Protein 8ZTQ (pdb70)

B-factor: mean 56.0, std 21.67, range [24.95, 156.53]

Solvent-accessible surface area: 16588 Å² total; per-residue (Å²): 159,38,185,217,66,134,72,69,18,136,15,118,109,28,22,75,56,33,96,111,125,30,93,2,69,14,61,134,116,100,14,97,188,38,106,145,76,42,72,68,66,74,42,153,15,93,46,46,104,0,54,0,29,0,30,3,44,95,84,146,23,55,6,49,38,0,37,0,4,23,110,12,15,25,18,0,2,0,0,0,0,4,0,0,47,22,0,63,108,86,121,54,99,86,0,48,56,15,2,159,58,0,15,66,1,0,79,45,94,90,64,28,95,108,54,0,88,137,0,5,38,2,76,67,2,37,154,84,148,90,78,49,114,1,0,63,6,0,0,39,0,0,46,58,22,29,95,199,253,78,137,89,82,71,112,17,163,119,31,24,94,57,30,100,113,134,36,85,2,71,11,71,134,113,98,16,91,181,37,92,141,100,37,74,61,56,76,44,147,19,95,46,46,124,0,56,0,27,0,29,9,44,92,90,146,33,46,5,52,42,0,39,0,2,23,102,12,19,25,16,0,1,0,0,0,0,8,0,0,46,34,0,74,101,78,124,32,109,78,0,43,38,2,8,179,33,0,27,67,2,0,75,55,82,84,47,33,130,128,55,0,105,127,0,25,34,3,85,65,7,48,163,92,171,88,69,54,92,0,0,41,5,0,0,40,0,0,26,70,16,8,109,166

Secondary structure (DSSP, 8-state):
--SSSSHHHHHHHHHHHTTSS-SSB--HHHHHTS-TTEEEEEEE-SSSS-EEEEEEEESSSBEEEEEEEEE--HHHHHHHHHHHHHSSS-BSTTTHHHHHHHHHHHTT----HHHHGGGGGGTT-TTSTT-TTTTTHHHHHHHHHHH-/--SSSHHHHHHHHHHHHS-SSB--TTTTTTS-TTSEEEEEE-SSSS-EEEEEEEESSSEEEEEEEEEE--HHHHHHHHHHHHHSTTEEHHHHHHHHHHHHHHHTT----TTTS-SGGGGTTGGGSTT-TTTTTHHHHHHHHHHH-

Foldseek 3Di:
DDDPDDCVVVLVVLLVCLFVPNDQEDEPVVVVPDDPQWDWDWFDDPLDQDTKIKIWHDDPQWTAAIHMYDDADSLQSSLLRVLRVVSHGHGLPLSLVLLVLLLVLLVQDDHDCVSNPSSCSSSPCVVPPSCSCRNNGNSVRVNVVSVD/DDDPDVVLVVLLVCLFVPNDAEDEPVVVVPDDPQWDWFWFADPLDQDTKIKIFHDDPQFGAAIHMYGDADSLQSNLLRVLRVPSHRPGLVVSVVVLVLLLVLLVQHDHDCVSCPSSCSNNCVVVDDPCSCRNCGNSVRSNVVSVD

InterPro domains:
  IPR002871 NIF system FeS cluster assembly, NifU, N-terminal [PF01592] (12-98)
  IPR002871 NIF system FeS cluster assembly, NifU, N-terminal [cd06664] (12-145)

Radius of gyration: 23.34 Å; Cα contacts (8 Å, |Δi|>4): 489; chains: 2; bounding box: 63×34×65 Å

Sequence (293 aa):
MGYFSDDEAQSRKLILDHYEIPDNKISEDEASKLNDIYVSFNNRTASCIDNLTLYLKEENGIIVDVKFSGIGCAISTASTDIFCTMIKNKKVNDISDLIRKYFNMIDGDSFNEEELQYLSVFKNISKQLNRIKCAKVGIVAIEQLVTKFSDDEAQSRKLILDHYEIPDNKISEDEASKLNDIYVSFNNRTASCIDNLTLYLKEENGIIVDVKFSGIGCAISTASTDIFCTMIKNKKVNDISDLIRKYFNMIDGDSFNEEELQYLSVFKNISKQLNRIKCAKVGIVAIEQLVTK

Structure (mmCIF, N/CA/C/O backbone):
data_8ZTQ
#
_entry.id   8ZTQ
#
_cell.length_a   149.080
_cell.length_b   30.333
_cell.length_c   87.209
_cell.angle_alpha   90.00
_cell.angle_beta   122.48
_cell.angle_gamma   90.00
#
_symmetry.space_group_name_H-M   'C 1 2 1'
#
loop_
_entity.id
_entity.type
_entity.pdbx_description
1 polymer 'Nitrogen fixation protein NifU'
2 non-polymer 'ZINC ION'
3 water water
#
loop_
_atom_site.group_PDB
_atom_site.id
_atom_site.type_symbol
_atom_site.label_atom_id
_atom_site.label_alt_id
_atom_site.label_comp_id
_atom_site.label_asym_id
_atom_site.label_entity_id
_atom_site.label_seq_id
_atom_site.pdbx_PDB_ins_code
_atom_site.Cartn_x
_atom_site.Cartn_y
_atom_site.Cartn_z
_atom_site.occupancy
_atom_site.B_iso_or_equiv
_atom_site.auth_seq_id
_atom_site.auth_comp_id
_atom_site.auth_asym_id
_atom_site.auth_atom_id
_atom_site.pdbx_PDB_model_num
ATOM 1 N N . MET A 1 1 ? 18.159 -1.193 15.251 1.00 73.40 1 MET A N 1
ATOM 2 C CA . MET A 1 1 ? 19.050 -0.088 14.937 1.00 77.27 1 MET A CA 1
ATOM 3 C C . MET A 1 1 ? 19.399 -0.136 13.461 1.00 75.15 1 MET A C 1
ATOM 4 O O . MET A 1 1 ? 20.015 0.784 12.926 1.00 84.20 1 MET A O 1
ATOM 9 N N . GLY A 1 2 ? 19.001 -1.226 12.810 1.00 70.58 2 GLY A N 1
ATOM 10 C CA . GLY A 1 2 ? 19.357 -1.460 11.430 1.00 71.19 2 GLY A CA 1
ATOM 11 C C . GLY A 1 2 ? 18.532 -0.634 10.470 1.00 75.35 2 GLY A C 1
ATOM 12 O O . GLY A 1 2 ? 17.537 -0.004 10.828 1.00 79.48 2 GLY A O 1
ATOM 13 N N . TYR A 1 3 ? 18.961 -0.644 9.206 1.00 63.70 3 TYR A N 1
ATOM 14 C CA . TYR A 1 3 ? 18.251 0.134 8.199 1.00 74.81 3 TYR A CA 1
ATOM 15 C C . TYR A 1 3 ? 17.996 -0.624 6.902 1.00 73.32 3 TYR A C 1
ATOM 16 O O . TYR A 1 3 ? 17.706 0.013 5.883 1.00 100.64 3 TYR A O 1
ATOM 25 N N . PHE A 1 4 ? 18.088 -1.954 6.896 1.00 80.42 4 PHE A N 1
ATOM 26 C CA . PHE A 1 4 ? 17.506 -2.718 5.798 1.00 64.37 4 PHE A CA 1
ATOM 27 C C . PHE A 1 4 ? 15.992 -2.570 5.802 1.00 56.95 4 PHE A C 1
ATOM 28 O O . PHE A 1 4 ? 15.383 -2.180 4.799 1.00 52.23 4 PHE A O 1
ATOM 36 N N . SER A 1 5 ? 15.372 -2.876 6.937 1.00 55.06 5 SER A N 1
ATOM 37 C CA . SER A 1 5 ? 13.936 -2.743 7.086 1.00 60.77 5 SER A CA 1
ATOM 38 C C . SER A 1 5 ? 13.567 -1.289 7.354 1.00 63.36 5 SER A C 1
ATOM 39 O O . SER A 1 5 ? 14.412 -0.447 7.672 1.00 58.11 5 SER A O 1
ATOM 42 N N . ASP A 1 6 ? 12.279 -0.997 7.210 1.00 56.75 6 ASP A N 1
ATOM 43 C CA . ASP A 1 6 ? 11.775 0.340 7.486 1.00 62.31 6 ASP A CA 1
ATOM 44 C C . ASP A 1 6 ? 11.323 0.501 8.927 1.00 54.23 6 ASP A C 1
ATOM 45 O O . ASP A 1 6 ? 11.407 1.604 9.478 1.00 65.91 6 ASP A O 1
ATOM 50 N N . ASP A 1 7 ? 10.841 -0.577 9.544 1.00 47.92 7 ASP A N 1
ATOM 51 C CA . ASP A 1 7 ? 10.277 -0.496 10.885 1.00 52.04 7 ASP A CA 1
ATOM 52 C C . ASP A 1 7 ? 11.353 -0.481 11.962 1.00 47.13 7 ASP A C 1
ATOM 53 O O . ASP A 1 7 ? 11.195 0.200 12.979 1.00 60.88 7 ASP A O 1
ATOM 58 N N . GLU A 1 8 ? 12.453 -1.208 11.748 1.00 44.62 8 GLU A N 1
ATOM 59 C CA . GLU A 1 8 ? 13.360 -1.552 12.843 1.00 51.01 8 GLU A CA 1
ATOM 60 C C . GLU A 1 8 ? 13.887 -0.316 13.571 1.00 50.18 8 GLU A C 1
ATOM 61 O O . GLU A 1 8 ? 13.722 -0.182 14.790 1.00 48.70 8 GLU A O 1
ATOM 67 N N . ALA A 1 9 ? 14.522 0.602 12.839 1.00 46.93 9 ALA A N 1
ATOM 68 C CA . ALA A 1 9 ? 15.151 1.749 13.487 1.00 52.70 9 ALA A CA 1
ATOM 69 C C . ALA A 1 9 ? 14.114 2.713 14.051 1.00 58.88 9 ALA A C 1
ATOM 70 O O . ALA A 1 9 ? 14.293 3.252 15.150 1.00 31.07 9 ALA A O 1
ATOM 72 N N . GLN A 1 10 ? 13.029 2.954 13.309 1.00 46.77 10 GLN A N 1
ATOM 73 C CA . GLN A 1 10 ? 11.947 3.784 13.830 1.00 42.04 10 GLN A CA 1
ATOM 74 C C . GLN A 1 10 ? 11.311 3.144 15.056 1.00 45.75 10 GLN A C 1
ATOM 75 O O . GLN A 1 10 ? 10.901 3.840 15.993 1.00 60.12 10 GLN A O 1
ATOM 81 N N . SER A 1 11 ? 11.222 1.816 15.066 1.00 49.83 11 SER A N 1
ATOM 82 C CA . SER A 1 11 ? 10.662 1.105 16.205 1.00 49.18 11 SER A CA 1
ATOM 83 C C . SER A 1 11 ? 11.621 1.048 17.385 1.00 51.23 11 SER A C 1
ATOM 84 O O . SER A 1 11 ? 11.168 0.882 18.521 1.00 57.17 11 SER A O 1
ATOM 87 N N . ARG A 1 12 ? 12.927 1.191 17.151 1.00 58.80 12 ARG A N 1
ATOM 88 C CA . ARG A 1 12 ? 13.914 1.124 18.221 1.00 66.13 12 ARG A CA 1
ATOM 89 C C . ARG A 1 12 ? 14.405 2.503 18.657 1.00 71.98 12 ARG A C 1
ATOM 90 O O . ARG A 1 12 ? 15.474 2.613 19.267 1.00 88.11 12 ARG A O 1
ATOM 98 N N . LYS A 1 13 ? 13.649 3.553 18.348 1.00 64.63 13 LYS A N 1
ATOM 99 C CA . LYS A 1 13 ? 13.747 4.827 19.046 1.00 51.64 13 LYS A CA 1
ATOM 100 C C . LYS A 1 13 ? 12.530 5.109 19.906 1.00 28.59 13 LYS A C 1
ATOM 101 O O . LYS A 1 13 ? 12.646 5.803 20.916 1.00 28.21 13 LYS A O 1
ATOM 107 N N . LEU A 1 14 ? 11.368 4.573 19.525 1.00 28.67 14 LEU A N 1
ATOM 108 C CA . LEU A 1 14 ? 10.192 4.638 20.384 1.00 28.32 14 LEU A CA 1
ATOM 109 C C . LEU A 1 14 ? 10.443 3.930 21.709 1.00 53.39 14 LEU A C 1
ATOM 110 O O . LEU A 1 14 ? 10.005 4.400 22.766 1.00 72.38 14 LEU A O 1
ATOM 115 N N . ILE A 1 15 ? 11.151 2.798 21.673 1.00 30.52 15 ILE A N 1
ATOM 116 C CA . ILE A 1 15 ? 11.491 2.091 22.906 1.00 27.37 15 ILE A CA 1
ATOM 117 C C . ILE A 1 15 ? 12.540 2.869 23.686 1.00 27.08 15 ILE A C 1
ATOM 118 O O . ILE A 1 15 ? 12.438 3.039 24.906 1.00 33.86 15 ILE A O 1
ATOM 123 N N . LEU A 1 16 ? 13.566 3.352 22.988 1.00 31.30 16 LEU A N 1
ATOM 124 C CA . LEU A 1 16 ? 14.665 4.048 23.645 1.00 27.43 16 LEU A CA 1
ATOM 125 C C . LEU A 1 16 ? 14.226 5.379 24.240 1.00 50.38 16 LEU A C 1
ATOM 126 O O . LEU A 1 16 ? 14.789 5.819 25.249 1.00 62.10 16 LEU A O 1
ATOM 131 N N . ASP A 1 17 ? 13.228 6.031 23.644 1.00 48.73 17 ASP A N 1
ATOM 132 C CA . ASP A 1 17 ? 12.800 7.340 24.116 1.00 28.09 17 ASP A CA 1
ATOM 133 C C . ASP A 1 17 ? 11.653 7.274 25.114 1.00 26.90 17 ASP A C 1
ATOM 134 O O . ASP A 1 17 ? 11.348 8.291 25.744 1.00 58.00 17 ASP A O 1
ATOM 139 N N . HIS A 1 18 ? 11.015 6.117 25.275 1.00 26.80 18 HIS A N 1
ATOM 140 C CA . HIS A 1 18 ? 10.034 5.906 26.330 1.00 26.62 18 HIS A CA 1
ATOM 141 C C . HIS A 1 18 ? 10.608 5.115 27.496 1.00 26.23 18 HIS A C 1
ATOM 142 O O . HIS A 1 18 ? 9.856 4.684 28.378 1.00 34.70 18 HIS A O 1
ATOM 149 N N . TYR A 1 19 ? 11.923 4.918 27.508 1.00 26.05 19 TYR A N 1
ATOM 150 C CA . TYR A 1 19 ? 12.640 4.219 28.562 1.00 25.71 19 TYR A CA 1
ATOM 151 C C . TYR A 1 19 ? 13.715 5.069 29.211 1.00 30.12 19 TYR A C 1
ATOM 152 O O . TYR A 1 19 ? 13.969 4.915 30.409 1.00 48.24 19 TYR A O 1
ATOM 161 N N . GLU A 1 20 ? 14.357 5.953 28.450 1.00 38.50 20 GLU A N 1
ATOM 162 C CA . GLU A 1 20 ? 15.253 6.948 29.017 1.00 50.36 20 GLU A CA 1
ATOM 163 C C . GLU A 1 20 ? 14.498 8.210 29.407 1.00 36.17 20 GLU A C 1
ATOM 164 O O . GLU A 1 20 ? 14.852 8.861 30.394 1.00 25.19 20 GLU A O 1
ATOM 170 N N . ILE A 1 21 ? 13.454 8.556 28.658 1.00 25.83 21 ILE A N 1
ATOM 171 C CA . ILE A 1 21 ? 12.574 9.669 29.003 1.00 37.30 21 ILE A CA 1
ATOM 172 C C . ILE A 1 21 ? 11.134 9.162 28.978 1.00 31.02 21 ILE A C 1
ATOM 173 O O . ILE A 1 21 ? 10.400 9.432 28.019 1.00 35.85 21 ILE A O 1
ATOM 178 N N . PRO A 1 22 ? 10.686 8.434 29.999 1.00 26.92 22 PRO A N 1
ATOM 179 C CA . PRO A 1 22 ? 9.265 8.085 30.076 1.00 26.29 22 PRO A CA 1
ATOM 180 C C . PRO A 1 22 ? 8.420 9.314 30.372 1.00 48.25 22 PRO A C 1
ATOM 181 O O . PRO A 1 22 ? 8.824 10.221 31.107 1.00 72.84 22 PRO A O 1
ATOM 185 N N . ASP A 1 23 ? 7.221 9.329 29.788 1.00 43.87 23 ASP A N 1
ATOM 186 C CA . ASP A 1 23 ? 6.316 10.459 29.977 1.00 38.19 23 ASP A CA 1
ATOM 187 C C . ASP A 1 23 ? 5.576 10.377 31.306 1.00 42.17 23 ASP A C 1
ATOM 188 O O . ASP A 1 23 ? 5.505 11.373 32.037 1.00 55.91 23 ASP A O 1
ATOM 193 N N . ASN A 1 24 ? 5.033 9.205 31.645 1.00 27.48 24 ASN A N 1
ATOM 194 C CA . ASN A 1 24 ? 4.183 9.063 32.821 1.00 42.59 24 ASN A CA 1
ATOM 195 C C . ASN A 1 24 ? 4.872 8.340 33.976 1.00 32.61 24 ASN A C 1
ATOM 196 O O . ASN A 1 24 ? 4.193 7.755 34.825 1.00 27.59 24 ASN A O 1
ATOM 201 N N . LYS A 1 25 ? 6.200 8.370 34.040 1.00 26.94 25 LYS A N 1
ATOM 202 C CA . LYS A 1 25 ? 6.911 7.711 35.126 1.00 26.63 25 LYS A CA 1
ATOM 203 C C . LYS A 1 25 ? 7.191 8.714 36.239 1.00 55.04 25 LYS A C 1
ATOM 204 O O . LYS A 1 25 ? 7.786 9.769 35.998 1.00 56.47 25 LYS A O 1
ATOM 210 N N . ILE A 1 26 ? 6.752 8.381 37.448 1.00 42.80 26 ILE A N 1
ATOM 211 C CA . ILE A 1 26 ? 6.884 9.260 38.599 1.00 41.64 26 ILE A CA 1
ATOM 212 C C . ILE A 1 26 ? 7.979 8.725 39.518 1.00 36.82 26 ILE A C 1
ATOM 213 O O . ILE A 1 26 ? 8.474 7.609 39.359 1.00 56.44 26 ILE A O 1
ATOM 218 N N . SER A 1 27 ? 8.352 9.543 40.494 1.00 44.78 27 SER A N 1
ATOM 219 C CA . SER A 1 27 ? 9.293 9.105 41.505 1.00 34.46 27 SER A CA 1
ATOM 220 C C . SER A 1 27 ? 8.546 8.422 42.648 1.00 35.27 27 SER A C 1
ATOM 221 O O . SER A 1 27 ? 7.322 8.512 42.768 1.00 33.21 27 SER A O 1
ATOM 224 N N . GLU A 1 28 ? 9.301 7.726 43.497 1.00 35.22 28 GLU A N 1
ATOM 225 C CA . GLU A 1 28 ? 8.709 7.223 44.727 1.00 40.90 28 GLU A CA 1
ATOM 226 C C . GLU A 1 28 ? 8.376 8.360 45.680 1.00 40.49 28 GLU A C 1
ATOM 227 O O . GLU A 1 28 ? 7.494 8.206 46.529 1.00 53.84 28 GLU A O 1
ATOM 233 N N . ASP A 1 29 ? 9.047 9.505 45.540 1.00 46.42 29 ASP A N 1
ATOM 234 C CA . ASP A 1 29 ? 8.623 10.700 46.256 1.00 27.82 29 ASP A CA 1
ATOM 235 C C . ASP A 1 29 ? 7.275 11.177 45.739 1.00 28.53 29 ASP A C 1
ATOM 236 O O . ASP A 1 29 ? 6.333 11.373 46.515 1.00 37.28 29 ASP A O 1
ATOM 241 N N . GLU A 1 30 ? 7.157 11.338 44.419 1.00 39.19 30 GLU A N 1
ATOM 242 C CA . GLU A 1 30 ? 5.942 11.883 43.823 1.00 40.81 30 GLU A CA 1
ATOM 243 C C . GLU A 1 30 ? 4.748 10.942 43.972 1.00 34.51 30 GLU A C 1
ATOM 244 O O . GLU A 1 30 ? 3.599 11.397 43.968 1.00 44.96 30 GLU A O 1
ATOM 250 N N . ALA A 1 31 ? 4.995 9.636 44.103 1.00 38.60 31 ALA A N 1
ATOM 251 C CA . ALA A 1 31 ? 3.895 8.679 44.203 1.00 31.03 31 ALA A CA 1
ATOM 252 C C . ALA A 1 31 ? 3.249 8.714 45.581 1.00 33.61 31 ALA A C 1
ATOM 253 O O . ALA A 1 31 ? 2.022 8.615 45.703 1.00 35.05 31 ALA A O 1
ATOM 255 N N . SER A 1 32 ? 4.062 8.853 46.630 1.00 32.97 32 SER A N 1
ATOM 256 C CA . SER A 1 32 ? 3.540 8.851 47.991 1.00 31.20 32 SER A CA 1
ATOM 257 C C . SER A 1 32 ? 2.626 10.042 48.249 1.00 55.76 32 SER A C 1
ATOM 258 O O . SER A 1 32 ? 1.682 9.938 49.042 1.00 49.74 32 SER A O 1
ATOM 261 N N . LYS A 1 33 ? 2.886 11.175 47.598 1.00 50.40 33 LYS A N 1
ATOM 262 C CA . LYS A 1 33 ? 2.101 12.386 47.787 1.00 48.52 33 LYS A CA 1
ATOM 263 C C . LYS A 1 33 ? 0.953 12.498 46.792 1.00 48.67 33 LYS A C 1
ATOM 264 O O . LYS A 1 33 ? 0.340 13.565 46.679 1.00 42.44 33 LYS A O 1
ATOM 270 N N . LEU A 1 34 ? 0.652 11.427 46.066 1.00 54.45 34 LEU A N 1
ATOM 271 C CA . LEU A 1 34 ? -0.510 11.438 45.193 1.00 51.08 34 LEU A CA 1
ATOM 272 C C . LEU A 1 34 ? -1.790 11.455 46.017 1.00 48.22 34 LEU A C 1
ATOM 273 O O . LEU A 1 34 ? -1.836 10.964 47.149 1.00 57.67 34 LEU A O 1
ATOM 278 N N . ASN A 1 35 ? -2.835 12.037 45.437 1.00 47.99 35 ASN A N 1
ATOM 279 C CA . ASN A 1 35 ? -4.137 12.023 46.083 1.00 49.70 35 ASN A CA 1
ATOM 280 C C . ASN A 1 35 ? -4.598 10.585 46.265 1.00 63.94 35 ASN A C 1
ATOM 281 O O . ASN A 1 35 ? -4.358 9.729 45.411 1.00 66.98 35 ASN A O 1
ATOM 286 N N . ASP A 1 36 ? -5.256 10.310 47.388 1.00 59.69 36 ASP A N 1
ATOM 287 C CA . ASP A 1 36 ? -5.730 8.958 47.643 1.00 62.26 36 ASP A CA 1
ATOM 288 C C . ASP A 1 36 ? -6.926 8.584 46.783 1.00 55.46 36 ASP A C 1
ATOM 289 O O . ASP A 1 36 ? -7.641 7.627 47.103 1.00 64.10 36 ASP A O 1
ATOM 294 N N . ILE A 1 37 ? -7.164 9.338 45.706 1.00 52.41 37 ILE A N 1
ATOM 295 C CA . ILE A 1 37 ? -8.113 8.923 44.680 1.00 72.22 37 ILE A CA 1
ATOM 296 C C . ILE A 1 37 ? -7.492 7.925 43.720 1.00 83.20 37 ILE A C 1
ATOM 297 O O . ILE A 1 37 ? -8.213 7.286 42.941 1.00 88.16 37 ILE A O 1
ATOM 302 N N . TYR A 1 38 ? -6.173 7.764 43.768 1.00 83.48 38 TYR A N 1
ATOM 303 C CA . TYR A 1 38 ? -5.478 6.833 42.895 1.00 61.95 38 TYR A CA 1
ATOM 304 C C . TYR A 1 38 ? -5.540 5.420 43.458 1.00 64.78 38 TYR A C 1
ATOM 305 O O . TYR A 1 38 ? -5.508 5.214 44.674 1.00 50.77 38 TYR A O 1
ATOM 314 N N . VAL A 1 39 ? -5.639 4.449 42.560 1.00 63.93 39 VAL A N 1
ATOM 315 C CA . VAL A 1 39 ? -5.497 3.049 42.905 1.00 62.50 39 VAL A CA 1
ATOM 316 C C . VAL A 1 39 ? -4.100 2.612 42.492 1.00 62.06 39 VAL A C 1
ATOM 317 O O . VAL A 1 39 ? -3.420 3.272 41.701 1.00 81.82 39 VAL A O 1
ATOM 321 N N . SER A 1 40 ? -3.659 1.475 43.023 1.00 54.58 40 SER A N 1
ATOM 322 C CA . SER A 1 40 ? -2.284 1.039 42.837 1.00 45.20 40 SER A CA 1
ATOM 323 C C . SER A 1 40 ? -2.223 -0.472 42.690 1.00 47.37 40 SER A C 1
ATOM 324 O O . SER A 1 40 ? -3.002 -1.197 43.312 1.00 54.07 40 SER A O 1
ATOM 327 N N . PHE A 1 41 ? -1.289 -0.936 41.864 1.00 47.43 41 PHE A N 1
ATOM 328 C CA . PHE A 1 41 ? -0.981 -2.356 41.763 1.00 43.72 41 PHE A CA 1
ATOM 329 C C . PHE A 1 41 ? 0.482 -2.502 41.384 1.00 58.46 41 PHE A C 1
ATOM 330 O O . PHE A 1 41 ? 0.948 -1.851 40.445 1.00 66.72 41 PHE A O 1
ATOM 338 N N . ASN A 1 42 ? 1.198 -3.345 42.121 1.00 55.52 42 ASN A N 1
ATOM 339 C CA . ASN A 1 42 ? 2.599 -3.639 41.855 1.00 53.04 42 ASN A CA 1
ATOM 340 C C . ASN A 1 42 ? 2.704 -5.061 41.324 1.00 70.44 42 ASN A C 1
ATOM 341 O O . ASN A 1 42 ? 2.263 -6.007 41.985 1.00 79.09 42 ASN A O 1
ATOM 346 N N . ASN A 1 43 ? 3.270 -5.206 40.130 1.00 65.81 43 ASN A N 1
ATOM 347 C CA . ASN A 1 43 ? 3.519 -6.511 39.537 1.00 46.29 43 ASN A CA 1
ATOM 348 C C . ASN A 1 43 ? 5.012 -6.673 39.295 1.00 47.33 43 ASN A C 1
ATOM 349 O O . ASN A 1 43 ? 5.683 -5.745 38.834 1.00 49.13 43 ASN A O 1
ATOM 354 N N . ARG A 1 44 ? 5.523 -7.855 39.619 1.00 55.97 44 ARG A N 1
ATOM 355 C CA . ARG A 1 44 ? 6.943 -8.147 39.525 1.00 57.66 44 ARG A CA 1
ATOM 356 C C . ARG A 1 44 ? 7.146 -9.404 38.696 1.00 60.28 44 ARG A C 1
ATOM 357 O O . ARG A 1 44 ? 6.411 -10.385 38.848 1.00 71.63 44 ARG A O 1
ATOM 365 N N . THR A 1 45 ? 8.138 -9.371 37.815 1.00 54.96 45 THR A N 1
ATOM 366 C CA . THR A 1 45 ? 8.556 -10.555 37.084 1.00 48.21 45 THR A CA 1
ATOM 367 C C . THR A 1 45 ? 9.906 -11.020 37.614 1.00 53.24 45 THR A C 1
ATOM 368 O O . THR A 1 45 ? 10.715 -10.221 38.094 1.00 74.55 45 THR A O 1
ATOM 372 N N . ALA A 1 46 ? 10.129 -12.328 37.556 1.00 47.62 46 ALA A N 1
ATOM 373 C CA . ALA A 1 46 ? 11.391 -12.912 37.978 1.00 32.43 46 ALA A CA 1
ATOM 374 C C . ALA A 1 46 ? 12.313 -13.203 36.806 1.00 30.29 46 ALA A C 1
ATOM 375 O O . ALA A 1 46 ? 13.397 -13.756 37.008 1.00 34.26 46 ALA A O 1
ATOM 377 N N . SER A 1 47 ? 11.908 -12.848 35.591 1.00 30.06 47 SER A N 1
ATOM 378 C CA . SER A 1 47 ? 12.726 -13.033 34.405 1.00 38.05 47 SER A CA 1
ATOM 379 C C . SER A 1 47 ? 13.538 -11.796 34.055 1.00 41.09 47 SER A C 1
ATOM 380 O O . SER A 1 47 ? 14.355 -11.847 33.131 1.00 51.24 47 SER A O 1
ATOM 383 N N . CYS A 1 48 ? 13.328 -10.692 34.761 1.00 46.12 48 CYS A N 1
ATOM 384 C CA . CYS A 1 48 ? 14.062 -9.455 34.532 1.00 33.06 48 CYS A CA 1
ATOM 385 C C . CYS A 1 48 ? 14.041 -8.664 35.838 1.00 38.34 48 CYS A C 1
ATOM 386 O O . CYS A 1 48 ? 13.732 -9.209 36.901 1.00 27.95 48 CYS A O 1
ATOM 389 N N . ILE A 1 49 ? 14.373 -7.375 35.760 1.00 27.03 49 ILE A N 1
ATOM 390 C CA . ILE A 1 49 ? 14.377 -6.505 36.932 1.00 26.66 49 ILE A CA 1
ATOM 391 C C . ILE A 1 49 ? 13.100 -5.678 36.962 1.00 33.91 49 ILE A C 1
ATOM 392 O O . ILE A 1 49 ? 13.035 -4.642 37.634 1.00 26.27 49 ILE A O 1
ATOM 397 N N . ASP A 1 50 ? 12.076 -6.132 36.242 1.00 38.17 50 ASP A N 1
ATOM 398 C CA . ASP A 1 50 ? 10.846 -5.363 36.065 1.00 33.72 50 ASP A CA 1
ATOM 399 C C . ASP A 1 50 ? 9.958 -5.549 37.290 1.00 47.36 50 ASP A C 1
ATOM 400 O O . ASP A 1 50 ? 9.337 -6.597 37.473 1.00 27.80 50 ASP A O 1
ATOM 405 N N . ASN A 1 51 ? 9.907 -4.528 38.143 1.00 39.74 51 ASN A N 1
ATOM 406 C CA . ASN A 1 51 ? 8.993 -4.481 39.283 1.00 36.21 51 ASN A CA 1
ATOM 407 C C . ASN A 1 51 ? 8.394 -3.080 39.294 1.00 42.95 51 ASN A C 1
ATOM 408 O O . ASN A 1 51 ? 9.041 -2.124 39.730 1.00 29.00 51 ASN A O 1
ATOM 413 N N . LEU A 1 52 ? 7.166 -2.959 38.804 1.00 40.58 52 LEU A N 1
ATOM 414 C CA . LEU A 1 52 ? 6.531 -1.670 38.579 1.00 34.57 52 LEU A CA 1
ATOM 415 C C . LEU A 1 52 ? 5.237 -1.557 39.370 1.00 44.24 52 LEU A C 1
ATOM 416 O O . LEU A 1 52 ? 4.498 -2.534 39.515 1.00 61.88 52 LEU A O 1
ATOM 421 N N . THR A 1 53 ? 4.960 -0.354 39.862 1.00 42.78 53 THR A N 1
ATOM 422 C CA . THR A 1 53 ? 3.692 -0.035 40.501 1.00 38.52 53 THR A CA 1
ATOM 423 C C . THR A 1 53 ? 2.935 0.943 39.614 1.00 38.07 53 THR A C 1
ATOM 424 O O . THR A 1 53 ? 3.472 1.987 39.233 1.00 28.25 53 THR A O 1
ATOM 428 N N . LEU A 1 54 ? 1.702 0.591 39.269 1.00 62.16 54 LEU A N 1
ATOM 429 C CA . LEU A 1 54 ? 0.861 1.426 38.427 1.00 29.15 54 LEU A CA 1
ATOM 430 C C . LEU A 1 54 ? -0.091 2.254 39.281 1.00 37.15 54 LEU A C 1
ATOM 431 O O . LEU A 1 54 ? -0.405 1.906 40.422 1.00 30.28 54 LEU A O 1
ATOM 436 N N . TYR A 1 55 ? -0.546 3.368 38.709 1.00 63.73 55 TYR A N 1
ATOM 437 C CA . TYR A 1 55 ? -1.442 4.290 39.397 1.00 51.89 55 TYR A CA 1
ATOM 438 C C . TYR A 1 55 ? -2.485 4.787 38.412 1.00 30.72 55 TYR A C 1
ATOM 439 O O . TYR A 1 55 ? -2.142 5.446 37.427 1.00 30.34 55 TYR A O 1
ATOM 448 N N . LEU A 1 56 ? -3.750 4.471 38.675 1.00 35.42 56 LEU A N 1
ATOM 449 C CA . LEU A 1 56 ? -4.860 4.932 37.857 1.00 53.76 56 LEU A CA 1
ATOM 450 C C . LEU A 1 56 ? -5.844 5.722 38.708 1.00 66.17 56 LEU A C 1
ATOM 451 O O . LEU A 1 56 ? -6.025 5.450 39.898 1.00 63.95 56 LEU A O 1
ATOM 456 N N . LYS A 1 57 ? -6.481 6.705 38.076 1.00 68.00 57 LYS A N 1
ATOM 457 C CA . LYS A 1 57 ? -7.453 7.576 38.722 1.00 59.37 57 LYS A CA 1
ATOM 458 C C . LYS A 1 57 ? -8.701 7.643 37.857 1.00 61.32 57 LYS A C 1
ATOM 459 O O . LYS A 1 57 ? -8.619 7.988 36.674 1.00 59.43 57 LYS A O 1
ATOM 465 N N . GLU A 1 58 ? -9.849 7.312 38.442 1.00 62.41 58 GLU A N 1
ATOM 466 C CA . GLU A 1 58 ? -11.111 7.256 37.720 1.00 60.86 58 GLU A CA 1
ATOM 467 C C . GLU A 1 58 ? -11.965 8.471 38.050 1.00 80.83 58 GLU A C 1
ATOM 468 O O . GLU A 1 58 ? -12.038 8.896 39.208 1.00 76.09 58 GLU A O 1
ATOM 474 N N . GLU A 1 59 ? -12.617 9.022 37.024 1.00 80.77 59 GLU A N 1
ATOM 475 C CA . GLU A 1 59 ? -13.523 10.162 37.184 1.00 85.90 59 GLU A CA 1
ATOM 476 C C . GLU A 1 59 ? -14.758 9.890 36.322 1.00 87.43 59 GLU A C 1
ATOM 477 O O . GLU A 1 59 ? -14.797 10.256 35.143 1.00 92.87 59 GLU A O 1
ATOM 483 N N . ASN A 1 60 ? -15.753 9.232 36.923 1.00 81.11 60 ASN A N 1
ATOM 484 C CA . ASN A 1 60 ? -17.016 8.889 36.266 1.00 78.62 60 ASN A CA 1
ATOM 485 C C . ASN A 1 60 ? -16.777 8.039 35.017 1.00 78.18 60 ASN A C 1
ATOM 486 O O . ASN A 1 60 ? -17.066 8.441 33.887 1.00 62.56 60 ASN A O 1
ATOM 491 N N . GLY A 1 61 ? -16.240 6.842 35.244 1.00 82.06 61 GLY A N 1
ATOM 492 C CA . GLY A 1 61 ? -16.024 5.905 34.163 1.00 75.43 61 GLY A CA 1
ATOM 493 C C . GLY A 1 61 ? -14.948 6.281 33.172 1.00 68.04 61 GLY A C 1
ATOM 494 O O . GLY A 1 61 ? -14.798 5.592 32.160 1.00 74.36 61 GLY A O 1
ATOM 495 N N . ILE A 1 62 ? -14.190 7.347 33.424 1.00 63.28 62 ILE A N 1
ATOM 496 C CA . ILE A 1 62 ? -13.116 7.781 32.538 1.00 68.73 62 ILE A CA 1
ATOM 497 C C . ILE A 1 62 ? -11.815 7.785 33.328 1.00 69.22 62 ILE A C 1
ATOM 498 O O . ILE A 1 62 ? -11.741 8.392 34.402 1.00 80.18 62 ILE A O 1
ATOM 503 N N . ILE A 1 63 ? -10.796 7.108 32.804 1.00 61.83 63 ILE A N 1
ATOM 504 C CA . ILE A 1 63 ? -9.473 7.163 33.419 1.00 62.05 63 ILE A CA 1
ATOM 505 C C . ILE A 1 63 ? -8.842 8.495 33.035 1.00 71.78 63 ILE A C 1
ATOM 506 O O . ILE A 1 63 ? -8.582 8.747 31.854 1.00 79.84 63 ILE A O 1
ATOM 511 N N . VAL A 1 64 ? -8.583 9.345 34.019 1.00 66.41 64 VAL A N 1
ATOM 512 C CA . VAL A 1 64 ? -8.157 10.715 33.743 1.00 69.35 64 VAL A CA 1
ATOM 513 C C . VAL A 1 64 ? -6.644 10.856 33.800 1.00 71.32 64 VAL A C 1
ATOM 514 O O . VAL A 1 64 ? -6.039 11.530 32.962 1.00 81.58 64 VAL A O 1
ATOM 518 N N . ASP A 1 65 ? -6.006 10.227 34.779 1.00 60.56 65 ASP A N 1
ATOM 519 C CA . ASP A 1 65 ? -4.561 10.277 34.905 1.00 46.24 65 ASP A CA 1
ATOM 520 C C . ASP A 1 65 ? -4.030 8.875 35.151 1.00 65.53 65 ASP A C 1
ATOM 521 O O . ASP A 1 65 ? -4.596 8.115 35.942 1.00 59.79 65 ASP A O 1
ATOM 526 N N . VAL A 1 66 ? -2.950 8.532 34.454 1.00 59.12 66 VAL A N 1
ATOM 527 C CA . VAL A 1 66 ? -2.249 7.271 34.658 1.00 49.74 66 VAL A CA 1
ATOM 528 C C . VAL A 1 66 ? -0.771 7.576 34.839 1.00 42.98 66 VAL A C 1
ATOM 529 O O . VAL A 1 66 ? -0.179 8.315 34.045 1.00 51.96 66 VAL A O 1
ATOM 533 N N . LYS A 1 67 ? -0.181 7.021 35.894 1.00 36.96 67 LYS A N 1
ATOM 534 C CA . LYS A 1 67 ? 1.250 7.115 36.137 1.00 33.85 67 LYS A CA 1
ATOM 535 C C . LYS A 1 67 ? 1.763 5.742 36.555 1.00 28.49 67 LYS A C 1
ATOM 536 O O . LYS A 1 67 ? 1.005 4.889 37.027 1.00 35.79 67 LYS A O 1
ATOM 542 N N . PHE A 1 68 ? 3.061 5.527 36.347 1.00 29.94 68 PHE A N 1
ATOM 543 C CA . PHE A 1 68 ? 3.719 4.289 36.742 1.00 38.01 68 PHE A CA 1
ATOM 544 C C . PHE A 1 68 ? 5.060 4.624 37.377 1.00 27.26 68 PHE A C 1
ATOM 545 O O . PHE A 1 68 ? 5.627 5.695 37.154 1.00 32.50 68 PHE A O 1
ATOM 553 N N . SER A 1 69 ? 5.555 3.694 38.189 1.00 27.18 69 SER A N 1
ATOM 554 C CA . SER A 1 69 ? 6.807 3.891 38.905 1.00 27.58 69 SER A CA 1
ATOM 555 C C . SER A 1 69 ? 7.499 2.547 39.072 1.00 29.16 69 SER A C 1
ATOM 556 O O . SER A 1 69 ? 6.908 1.491 38.832 1.00 31.18 69 SER A O 1
ATOM 559 N N . GLY A 1 70 ? 8.766 2.601 39.481 1.00 26.20 70 GLY A N 1
ATOM 560 C CA . GLY A 1 70 ? 9.513 1.398 39.798 1.00 26.10 70 GLY A CA 1
ATOM 561 C C . GLY A 1 70 ? 10.636 1.054 38.845 1.00 37.53 70 GLY A C 1
ATOM 562 O O . GLY A 1 70 ? 11.043 1.889 38.034 1.00 29.84 70 GLY A O 1
ATOM 563 N N . ILE A 1 71 ? 11.148 -0.170 38.942 1.00 27.07 71 ILE A N 1
ATOM 564 C CA . ILE A 1 71 ? 12.258 -0.624 38.112 1.00 25.42 71 ILE A CA 1
ATOM 565 C C . ILE A 1 71 ? 11.700 -1.325 36.884 1.00 32.78 71 ILE A C 1
ATOM 566 O O . ILE A 1 71 ? 10.652 -1.973 36.948 1.00 46.25 71 ILE A O 1
ATOM 571 N N . GLY A 1 72 ? 12.395 -1.201 35.760 1.00 25.47 72 GLY A N 1
ATOM 572 C CA . GLY A 1 72 ? 11.935 -1.835 34.540 1.00 27.09 72 GLY A CA 1
ATOM 573 C C . GLY A 1 72 ? 12.936 -1.676 33.426 1.00 41.30 72 GLY A C 1
ATOM 574 O O . GLY A 1 72 ? 13.776 -0.769 33.437 1.00 31.80 72 GLY A O 1
ATOM 575 N N . CYS A 1 73 ? 12.839 -2.575 32.451 1.00 47.25 73 CYS A N 1
ATOM 576 C CA . CYS A 1 73 ? 13.675 -2.514 31.270 1.00 25.90 73 CYS A CA 1
ATOM 577 C C . CYS A 1 73 ? 13.008 -1.642 30.208 1.00 25.94 73 CYS A C 1
ATOM 578 O O . CYS A 1 73 ? 11.950 -1.045 30.423 1.00 25.92 73 CYS A O 1
ATOM 581 N N . ALA A 1 74 ? 13.640 -1.575 29.037 1.00 26.08 74 ALA A N 1
ATOM 582 C CA . ALA A 1 74 ? 13.087 -0.793 27.939 1.00 26.21 74 ALA A CA 1
ATOM 583 C C . ALA A 1 74 ? 11.755 -1.361 27.468 1.00 26.50 74 ALA A C 1
ATOM 584 O O . ALA A 1 74 ? 10.829 -0.605 27.156 1.00 26.51 74 ALA A O 1
ATOM 586 N N . ILE A 1 75 ? 11.638 -2.690 27.414 1.00 26.76 75 ILE A N 1
ATOM 587 C CA . ILE A 1 75 ? 10.392 -3.306 26.975 1.00 27.04 75 ILE A CA 1
ATOM 588 C C . ILE A 1 75 ? 9.292 -3.076 28.000 1.00 26.91 75 ILE A C 1
ATOM 589 O O . ILE A 1 75 ? 8.113 -2.974 27.645 1.00 34.21 75 ILE A O 1
ATOM 594 N N . SER A 1 76 ? 9.650 -2.994 29.281 1.00 26.70 76 SER A N 1
ATOM 595 C CA . SER A 1 76 ? 8.646 -2.755 30.311 1.00 26.69 76 SER A CA 1
ATOM 596 C C . SER A 1 76 ? 8.303 -1.276 30.429 1.00 26.61 76 SER A C 1
ATOM 597 O O . SER A 1 76 ? 7.132 -0.920 30.599 1.00 26.62 76 SER A O 1
ATOM 600 N N . THR A 1 77 ? 9.303 -0.398 30.330 1.00 26.21 77 THR A N 1
ATOM 601 C CA . THR A 1 77 ? 9.047 1.025 30.516 1.00 31.21 77 THR A CA 1
ATOM 602 C C . THR A 1 77 ? 8.414 1.654 29.279 1.00 26.27 77 THR A C 1
ATOM 603 O O . THR A 1 77 ? 7.688 2.647 29.396 1.00 26.35 77 THR A O 1
ATOM 607 N N . ALA A 1 78 ? 8.659 1.086 28.095 1.00 26.42 78 ALA A N 1
ATOM 608 C CA . ALA A 1 78 ? 8.002 1.572 26.885 1.00 26.66 78 ALA A CA 1
ATOM 609 C C . ALA A 1 78 ? 6.579 1.040 26.774 1.00 37.19 78 ALA A C 1
ATOM 610 O O . ALA A 1 78 ? 5.645 1.801 26.501 1.00 55.35 78 ALA A O 1
ATOM 612 N N . SER A 1 79 ? 6.396 -0.265 26.986 1.00 26.95 79 SER A N 1
ATOM 613 C CA . SER A 1 79 ? 5.058 -0.845 26.904 1.00 27.17 79 SER A CA 1
ATOM 614 C C . SER A 1 79 ? 4.112 -0.201 27.908 1.00 44.69 79 SER A C 1
ATOM 615 O O . SER A 1 79 ? 2.951 0.071 27.586 1.00 37.72 79 SER A O 1
ATOM 618 N N . THR A 1 80 ? 4.584 0.047 29.131 1.00 27.04 80 THR A N 1
ATOM 619 C CA . THR A 1 80 ? 3.724 0.680 30.124 1.00 27.17 80 THR A CA 1
ATOM 620 C C . THR A 1 80 ? 3.436 2.126 29.749 1.00 27.20 80 THR A C 1
ATOM 621 O O . THR A 1 80 ? 2.279 2.561 29.758 1.00 27.48 80 THR A O 1
ATOM 625 N N . ASP A 1 81 ? 4.477 2.881 29.392 1.00 30.88 81 ASP A N 1
ATOM 626 C CA . ASP A 1 81 ? 4.307 4.306 29.126 1.00 42.15 81 ASP A CA 1
ATOM 627 C C . ASP A 1 81 ? 3.440 4.540 27.897 1.00 32.16 81 ASP A C 1
ATOM 628 O O . ASP A 1 81 ? 2.467 5.305 27.949 1.00 49.29 81 ASP A O 1
ATOM 633 N N . ILE A 1 82 ? 3.790 3.904 26.775 1.00 27.34 82 ILE A N 1
ATOM 634 C CA . ILE A 1 82 ? 2.982 4.042 25.567 1.00 39.57 82 ILE A CA 1
ATOM 635 C C . ILE A 1 82 ? 1.538 3.644 25.846 1.00 43.48 82 ILE A C 1
ATOM 636 O O . ILE A 1 82 ? 0.598 4.306 25.393 1.00 46.92 82 ILE A O 1
ATOM 641 N N . PHE A 1 83 ? 1.341 2.580 26.626 1.00 27.72 83 PHE A N 1
ATOM 642 C CA . PHE A 1 83 ? -0.006 2.194 27.037 1.00 31.47 83 PHE A CA 1
ATOM 643 C C . PHE A 1 83 ? -0.641 3.269 27.911 1.00 41.55 83 PHE A C 1
ATOM 644 O O . PHE A 1 83 ? -1.831 3.576 27.766 1.00 48.55 83 PHE A O 1
ATOM 652 N N . CYS A 1 84 ? 0.147 3.863 28.816 1.00 52.78 84 CYS A N 1
ATOM 653 C CA . CYS A 1 84 ? -0.368 4.893 29.717 1.00 49.39 84 CYS A CA 1
ATOM 654 C C . CYS A 1 84 ? -0.822 6.134 28.959 1.00 42.90 84 CYS A C 1
ATOM 655 O O . CYS A 1 84 ? -1.847 6.733 29.303 1.00 29.05 84 CYS A O 1
ATOM 658 N N . THR A 1 85 ? -0.063 6.552 27.941 1.00 43.95 85 THR A N 1
ATOM 659 C CA . THR A 1 85 ? -0.436 7.755 27.199 1.00 28.82 85 THR A CA 1
ATOM 660 C C . THR A 1 85 ? -1.708 7.543 26.390 1.00 45.14 85 THR A C 1
ATOM 661 O O . THR A 1 85 ? -2.415 8.507 26.078 1.00 66.61 85 THR A O 1
ATOM 665 N N . MET A 1 86 ? -2.015 6.297 26.038 1.00 40.11 86 MET A N 1
ATOM 666 C CA . MET A 1 86 ? -3.142 6.005 25.163 1.00 38.87 86 MET A CA 1
ATOM 667 C C . MET A 1 86 ? -4.440 5.777 25.919 1.00 43.71 86 MET A C 1
ATOM 668 O O . MET A 1 86 ? -5.517 6.065 25.385 1.00 55.23 86 MET A O 1
ATOM 673 N N . ILE A 1 87 ? -4.363 5.274 27.148 1.00 46.01 87 ILE A N 1
ATOM 674 C CA . ILE A 1 87 ? -5.540 5.030 27.972 1.00 46.63 87 ILE A CA 1
ATOM 675 C C . ILE A 1 87 ? -5.845 6.277 28.796 1.00 58.93 87 ILE A C 1
ATOM 676 O O . ILE A 1 87 ? -6.563 6.211 29.800 1.00 61.49 87 ILE A O 1
ATOM 681 N N . LYS A 1 88 ? -5.331 7.427 28.347 1.00 55.68 88 LYS A N 1
ATOM 682 C CA . LYS A 1 88 ? -5.173 8.625 29.169 1.00 62.41 88 LYS A CA 1
ATOM 683 C C . LYS A 1 88 ? -6.473 9.377 29.439 1.00 66.96 88 LYS A C 1
ATOM 684 O O . LYS A 1 88 ? -6.616 9.988 30.502 1.00 92.15 88 LYS A O 1
ATOM 690 N N . ASN A 1 89 ? -7.413 9.395 28.494 1.00 68.98 89 ASN A N 1
ATOM 691 C CA . ASN A 1 89 ? -8.718 9.996 28.748 1.00 69.64 89 ASN A CA 1
ATOM 692 C C . ASN A 1 89 ? -9.840 9.083 28.284 1.00 64.63 89 ASN A C 1
ATOM 693 O O . ASN A 1 89 ? -10.993 9.518 28.172 1.00 74.32 89 ASN A O 1
ATOM 698 N N . LYS A 1 9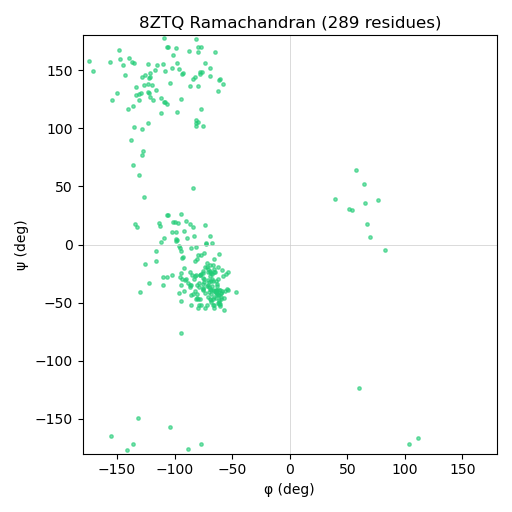0 ? -9.515 7.824 28.029 1.00 57.29 90 LYS A N 1
ATOM 699 C CA . LYS A 1 90 ? -10.491 6.846 27.598 1.00 61.26 90 LYS A CA 1
ATOM 700 C C . LYS A 1 90 ? -11.248 6.298 28.803 1.00 54.66 90 LYS A C 1
ATOM 701 O O . LYS A 1 90 ? -10.989 6.658 29.955 1.00 57.93 90 LYS A O 1
ATOM 707 N N . LYS A 1 91 ? -12.218 5.437 28.528 1.00 60.86 91 LYS A N 1
ATOM 708 C CA . LYS A 1 91 ? -13.131 4.950 29.546 1.00 67.64 91 LYS A CA 1
ATOM 709 C C . LYS A 1 91 ? -12.694 3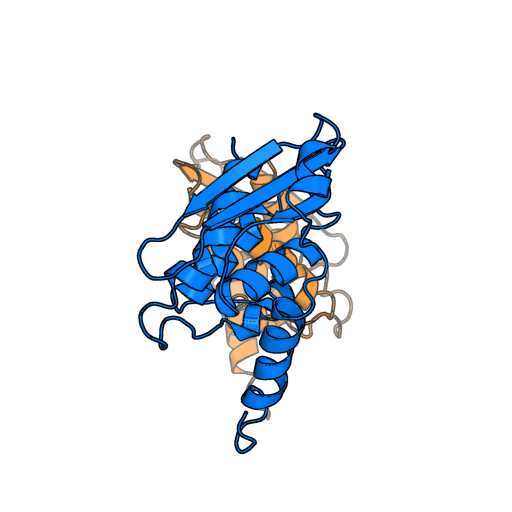.580 30.054 1.00 58.93 91 LYS A C 1
ATOM 710 O O . LYS A 1 91 ? -11.795 2.943 29.506 1.00 51.58 91 LYS A O 1
ATOM 716 N N . VAL A 1 92 ? -13.330 3.146 31.146 1.00 56.86 92 VAL A N 1
ATOM 717 C CA . VAL A 1 92 ? -12.947 1.886 31.782 1.00 71.43 92 VAL A CA 1
ATOM 718 C C . VAL A 1 92 ? -13.362 0.689 30.946 1.00 80.26 92 VAL A C 1
ATOM 719 O O . VAL A 1 92 ? -12.879 -0.425 31.188 1.00 70.54 92 VAL A O 1
ATOM 723 N N . ASN A 1 93 ? -14.256 0.879 29.983 1.00 78.44 93 ASN A N 1
ATOM 724 C CA . ASN A 1 93 ? -14.334 0.004 28.828 1.00 82.94 93 ASN A CA 1
ATOM 725 C C . ASN A 1 93 ? -13.682 0.711 27.645 1.00 90.97 93 ASN A C 1
ATOM 726 O O . ASN A 1 93 ? -13.628 1.939 27.581 1.00 97.57 93 ASN A O 1
ATOM 731 N N . ASP A 1 94 ? -13.150 -0.091 26.731 1.00 86.89 94 ASP A N 1
ATOM 732 C CA . ASP A 1 94 ? -12.249 0.259 25.635 1.00 97.34 94 ASP A CA 1
ATOM 733 C C . ASP A 1 94 ? -10.814 0.326 26.137 1.00 80.39 94 ASP A C 1
ATOM 734 O O . ASP A 1 94 ? -9.919 0.533 25.332 1.00 75.92 94 ASP A O 1
ATOM 739 N N . ILE A 1 95 ? -10.568 0.175 27.434 1.00 70.27 95 ILE A N 1
ATOM 740 C CA . ILE A 1 95 ? -9.221 -0.092 27.924 1.00 71.45 95 ILE A CA 1
ATOM 741 C C . ILE A 1 95 ? -9.002 -1.588 28.092 1.00 63.86 95 ILE A C 1
ATOM 742 O O . ILE A 1 95 ? -8.008 -2.143 27.615 1.00 71.59 95 ILE A O 1
ATOM 747 N N . SER A 1 96 ? -9.955 -2.260 28.746 1.00 63.15 96 SER A N 1
ATOM 748 C CA . SER A 1 96 ? -9.920 -3.714 28.864 1.00 74.49 96 SER A CA 1
ATOM 749 C C . SER A 1 96 ? -9.837 -4.395 27.502 1.00 75.50 96 SER A C 1
ATOM 750 O O . SER A 1 96 ? -9.339 -5.522 27.400 1.00 81.64 96 SER A O 1
ATOM 753 N N . ASP A 1 97 ? -10.313 -3.731 26.445 1.00 74.95 97 ASP A N 1
ATOM 754 C CA . ASP A 1 97 ? -10.171 -4.276 25.098 1.00 70.84 97 ASP A CA 1
ATOM 755 C C . ASP A 1 97 ? -8.726 -4.192 24.628 1.00 64.92 97 ASP A C 1
ATOM 756 O O . ASP A 1 97 ? -8.148 -5.186 24.171 1.00 52.21 97 ASP A O 1
ATOM 761 N N . LEU A 1 98 ? -8.132 -2.998 24.720 1.00 66.53 98 LEU A N 1
ATOM 762 C CA . LEU A 1 98 ? -6.742 -2.821 24.315 1.00 61.80 98 LEU A CA 1
ATOM 763 C C . LEU A 1 98 ? -5.832 -3.821 25.011 1.00 65.30 98 LEU A C 1
ATOM 764 O O . LEU A 1 98 ? -4.901 -4.355 24.399 1.00 65.86 98 LEU A O 1
ATOM 769 N N . ILE A 1 99 ? -6.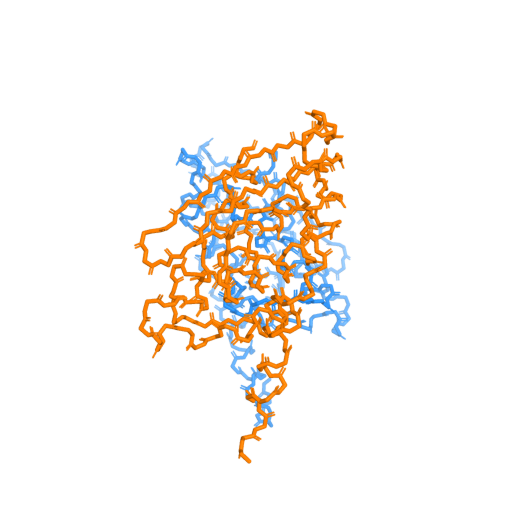097 -4.095 26.290 1.00 64.34 99 ILE A N 1
ATOM 770 C CA . ILE A 1 99 ? -5.226 -4.968 27.075 1.00 65.05 99 ILE A CA 1
ATOM 771 C C . ILE A 1 99 ? -5.189 -6.366 26.474 1.00 76.11 99 ILE A C 1
ATOM 772 O O . ILE A 1 99 ? -4.116 -6.938 26.250 1.00 80.85 99 ILE A O 1
ATOM 777 N N . ARG A 1 100 ? -6.360 -6.942 26.213 1.00 73.74 100 ARG A N 1
ATOM 778 C CA . ARG A 1 100 ? -6.395 -8.284 25.647 1.00 73.99 100 ARG A CA 1
ATOM 779 C C . ARG A 1 100 ? -6.021 -8.293 24.170 1.00 64.07 100 ARG A C 1
ATOM 780 O O . ARG A 1 100 ? -5.420 -9.263 23.696 1.00 64.68 100 ARG A O 1
ATOM 788 N N . LYS A 1 101 ? -6.351 -7.231 23.430 1.00 71.30 101 LYS A N 1
ATOM 789 C CA . LYS A 1 101 ? -5.903 -7.137 22.044 1.00 54.94 101 LYS A CA 1
ATOM 790 C C . LYS A 1 101 ? -4.390 -6.980 21.972 1.00 56.68 101 LYS A C 1
ATOM 791 O O . LYS A 1 101 ? -3.740 -7.552 21.088 1.00 72.25 101 LYS A O 1
ATOM 797 N N . TYR A 1 102 ? -3.815 -6.198 22.889 1.00 56.55 102 TYR A N 1
ATOM 798 C CA . TYR A 1 102 ? -2.362 -6.096 22.987 1.00 42.53 102 TYR A CA 1
ATOM 799 C C . TYR A 1 102 ? -1.751 -7.445 23.348 1.00 35.92 102 TYR A C 1
ATOM 800 O O . TYR A 1 102 ? -0.736 -7.856 22.775 1.00 41.95 102 TYR A O 1
ATOM 809 N N . PHE A 1 103 ? -2.379 -8.163 24.284 1.00 42.24 103 PHE A N 1
ATOM 810 C CA . PHE A 1 103 ? -1.859 -9.459 24.713 1.00 44.26 103 PHE A CA 1
ATOM 811 C C . PHE A 1 103 ? -1.928 -10.499 23.602 1.00 60.85 103 PHE A C 1
ATOM 812 O O . PHE A 1 103 ? -1.081 -11.398 23.546 1.00 89.92 103 PHE A O 1
ATOM 820 N N . ASN A 1 104 ? -2.922 -10.404 22.717 1.00 57.78 104 ASN A N 1
ATOM 821 C CA . ASN A 1 104 ? -2.997 -11.340 21.600 1.00 60.65 104 ASN A CA 1
ATOM 822 C C . ASN A 1 104 ? -1.919 -11.059 20.562 1.00 55.52 104 ASN A C 1
ATOM 823 O O . ASN A 1 104 ? -1.382 -11.994 19.955 1.00 42.09 104 ASN A O 1
ATOM 828 N N . MET A 1 105 ? -1.589 -9.785 20.348 1.00 57.90 105 MET A N 1
ATOM 829 C CA . MET A 1 105 ? -0.468 -9.446 19.482 1.00 50.48 105 MET A CA 1
ATOM 830 C C . MET A 1 105 ? 0.852 -9.837 20.128 1.00 50.95 105 MET A C 1
ATOM 831 O O . MET A 1 105 ? 1.773 -10.299 19.445 1.00 58.74 105 MET A O 1
ATOM 836 N N . ILE A 1 106 ? 0.967 -9.647 21.446 1.00 46.79 106 ILE A N 1
ATOM 837 C CA . ILE A 1 106 ? 2.151 -10.111 22.162 1.00 44.08 106 ILE A CA 1
ATOM 838 C C . ILE A 1 106 ? 2.246 -11.627 22.084 1.00 53.42 106 ILE A C 1
ATOM 839 O O . ILE A 1 106 ? 3.344 -12.189 22.001 1.00 59.34 106 ILE A O 1
ATOM 844 N N . ASP A 1 107 ? 1.102 -12.311 22.075 1.00 55.42 107 ASP A N 1
ATOM 845 C CA . ASP A 1 107 ? 1.046 -13.756 21.906 1.00 56.89 107 ASP A CA 1
ATOM 846 C C . ASP A 1 107 ? 1.073 -14.182 20.439 1.00 57.14 107 ASP A C 1
ATOM 847 O O . ASP A 1 107 ? 0.762 -15.339 20.131 1.00 56.82 107 ASP A O 1
ATOM 852 N N . GLY A 1 108 ? 1.438 -13.275 19.535 1.00 54.99 108 GLY A N 1
ATOM 853 C CA . GLY A 1 108 ? 1.697 -13.636 18.155 1.00 64.30 108 GLY A CA 1
ATOM 854 C C . GLY A 1 108 ? 0.468 -13.879 17.313 1.00 79.48 108 GLY A C 1
ATOM 855 O O . GLY A 1 108 ? 0.472 -14.782 16.470 1.00 104.87 108 GLY A O 1
ATOM 856 N N . ASP A 1 109 ? -0.586 -13.096 17.512 1.00 73.68 109 ASP A N 1
ATOM 857 C CA . ASP A 1 109 ? -1.848 -13.280 16.817 1.00 71.31 109 ASP A CA 1
ATOM 858 C C . ASP A 1 109 ? -2.365 -11.923 16.361 1.00 82.23 109 ASP A C 1
ATOM 859 O O . ASP A 1 109 ? -1.681 -10.902 16.481 1.00 78.73 109 ASP A O 1
ATOM 864 N N . SER A 1 110 ? -3.598 -11.923 15.860 1.00 89.14 110 SER A N 1
ATOM 865 C CA . SER A 1 110 ? -4.121 -10.790 15.108 1.00 94.62 110 SER A CA 1
ATOM 866 C C . SER A 1 110 ? -4.088 -9.497 15.912 1.00 88.72 110 SER A C 1
ATOM 867 O O . SER A 1 110 ? -4.412 -9.473 17.103 1.00 94.66 110 SER A O 1
ATOM 870 N N . PHE A 1 111 ? -3.702 -8.418 15.239 1.00 88.35 111 PHE A N 1
ATOM 871 C CA . PHE A 1 111 ? -3.705 -7.090 15.825 1.00 66.15 111 PHE A CA 1
ATOM 872 C C . PHE A 1 111 ? -4.085 -6.088 14.747 1.00 48.74 111 PHE A C 1
ATOM 873 O O . PHE A 1 111 ? -3.901 -6.329 13.552 1.00 58.80 111 PHE A O 1
ATOM 881 N N . ASN A 1 112 ? -4.630 -4.961 15.181 1.00 43.33 112 ASN A N 1
ATOM 882 C CA . ASN A 1 112 ? -4.974 -3.862 14.289 1.00 56.30 112 ASN A CA 1
ATOM 883 C C . ASN A 1 112 ? -4.034 -2.705 14.606 1.00 70.14 112 ASN A C 1
ATOM 884 O O . ASN A 1 112 ? -4.093 -2.135 15.700 1.00 81.92 112 ASN A O 1
ATOM 889 N N . GLU A 1 113 ? -3.158 -2.369 13.654 1.00 60.40 113 GLU A N 1
ATOM 890 C CA . GLU A 1 113 ? -2.221 -1.268 13.857 1.00 73.13 113 GLU A CA 1
ATOM 891 C C . GLU A 1 113 ? -2.934 0.064 14.049 1.00 87.51 113 GLU A C 1
ATOM 892 O O . GLU A 1 113 ? -2.338 1.004 14.585 1.00 71.66 113 GLU A O 1
ATOM 898 N N . GLU A 1 114 ? -4.200 0.165 13.641 1.00 82.97 114 GLU A N 1
ATOM 899 C CA . GLU A 1 114 ? -4.971 1.367 13.929 1.00 86.92 114 GLU A CA 1
ATOM 900 C C . GLU A 1 114 ? -5.476 1.386 15.368 1.00 80.88 114 GLU A C 1
ATOM 901 O O . GLU A 1 114 ? -5.569 2.460 15.971 1.00 86.24 114 GLU A O 1
ATOM 907 N N . GLU A 1 115 ? -5.793 0.220 15.937 1.00 80.48 115 GLU A N 1
ATOM 908 C CA . GLU A 1 115 ? -6.246 0.177 17.324 1.00 69.89 115 GLU A CA 1
ATOM 909 C C . GLU A 1 115 ? -5.080 0.159 18.307 1.00 56.57 115 GLU A C 1
ATOM 910 O O . GLU A 1 115 ? -5.121 0.851 19.330 1.00 66.92 115 GLU A O 1
ATOM 916 N N . LEU A 1 116 ? -4.039 -0.629 18.025 1.00 41.22 116 LEU A N 1
ATOM 917 C CA . LEU A 1 116 ? -2.928 -0.741 18.964 1.00 34.85 116 LEU A CA 1
ATOM 918 C C . LEU A 1 116 ? -1.900 0.368 18.781 1.00 37.26 116 LEU A C 1
ATOM 919 O O . LEU A 1 116 ? -1.200 0.715 19.738 1.00 39.34 116 LEU A O 1
ATOM 924 N N . GLN A 1 117 ? -1.795 0.924 17.573 1.00 31.33 117 GLN A N 1
ATOM 925 C CA . GLN A 1 117 ? -0.999 2.125 17.289 1.00 37.81 117 GLN A CA 1
ATOM 926 C C . GLN A 1 117 ? 0.459 1.864 17.632 1.00 52.83 117 GLN A C 1
ATOM 927 O O . GLN A 1 117 ? 1.041 0.907 17.086 1.00 63.04 117 GLN A O 1
ATOM 933 N N . TYR A 1 118 ? 1.091 2.659 18.492 1.00 65.45 118 TYR A N 1
ATOM 934 C CA . TYR A 1 118 ? 2.500 2.505 18.822 1.00 68.83 118 TYR A CA 1
ATOM 935 C C . TYR A 1 118 ? 2.781 1.299 19.706 1.00 48.46 118 TYR A C 1
ATOM 936 O O . TYR A 1 118 ? 3.940 1.082 20.074 1.00 48.19 118 TYR A O 1
ATOM 945 N N . LEU A 1 119 ? 1.762 0.523 20.070 1.00 41.97 119 LEU A N 1
ATOM 946 C CA . LEU A 1 119 ? 2.006 -0.775 20.678 1.00 28.26 119 LEU A CA 1
ATOM 947 C C . LEU A 1 119 ? 2.339 -1.826 19.638 1.00 63.75 119 LEU A C 1
ATOM 948 O O . LEU A 1 119 ? 2.736 -2.939 20.001 1.00 68.31 119 LEU A O 1
ATOM 953 N N . SER A 1 120 ? 2.180 -1.491 18.360 1.00 44.06 120 SER A N 1
ATOM 954 C CA . SER A 1 120 ? 2.489 -2.396 17.266 1.00 44.38 120 SER A CA 1
ATOM 955 C C . SER A 1 120 ? 3.984 -2.555 17.030 1.00 54.60 120 SER A C 1
ATOM 956 O O . SER A 1 120 ? 4.377 -3.391 16.211 1.00 94.04 120 SER A O 1
ATOM 959 N N . VAL A 1 121 ? 4.827 -1.773 17.709 1.00 50.55 121 VAL A N 1
ATOM 960 C CA . VAL A 1 121 ? 6.256 -2.053 17.668 1.00 39.67 121 VAL A CA 1
ATOM 961 C C . VAL A 1 121 ? 6.579 -3.313 18.458 1.00 33.58 121 VAL A C 1
ATOM 962 O O . VAL A 1 121 ? 7.604 -3.958 18.203 1.00 36.83 121 VAL A O 1
ATOM 966 N N . PHE A 1 122 ? 5.723 -3.677 19.412 1.00 28.81 122 PHE A N 1
ATOM 967 C CA . PHE A 1 122 ? 5.853 -4.901 20.184 1.00 28.82 122 PHE A CA 1
ATOM 968 C C . PHE A 1 122 ? 5.201 -6.095 19.499 1.00 59.10 122 PHE A C 1
ATOM 969 O O . PHE A 1 122 ? 4.940 -7.103 20.161 1.00 63.67 122 PHE A O 1
ATOM 977 N N . LYS A 1 123 ? 4.934 -6.005 18.193 1.00 52.64 123 LYS A N 1
ATOM 978 C CA . LYS A 1 123 ? 4.135 -7.024 17.520 1.00 51.45 123 LYS A CA 1
ATOM 979 C C . LYS A 1 123 ? 4.822 -8.380 17.478 1.00 40.31 123 LYS A C 1
ATOM 980 O O . LYS A 1 123 ? 4.144 -9.400 17.309 1.00 54.81 123 LYS A O 1
ATOM 986 N N . ASN A 1 124 ? 6.145 -8.418 17.622 1.00 34.82 124 ASN A N 1
ATOM 987 C CA . ASN A 1 124 ? 6.905 -9.662 17.615 1.00 45.33 124 ASN A CA 1
ATOM 988 C C . ASN A 1 124 ? 7.932 -9.618 18.743 1.00 46.51 124 ASN A C 1
ATOM 989 O O . ASN A 1 124 ? 9.142 -9.533 18.522 1.00 70.00 124 ASN A O 1
ATOM 994 N N . ILE A 1 125 ? 7.423 -9.660 19.971 1.00 42.94 125 ILE A N 1
ATOM 995 C CA . ILE A 1 125 ? 8.271 -9.881 21.130 1.00 52.85 125 ILE A CA 1
ATOM 996 C C . ILE A 1 125 ? 8.310 -11.360 21.490 1.00 53.21 125 ILE A C 1
ATOM 997 O O . ILE A 1 125 ? 9.305 -11.822 22.067 1.00 35.33 125 ILE A O 1
ATOM 1002 N N . SER A 1 126 ? 7.283 -12.126 21.110 1.00 61.77 126 SER A N 1
ATOM 1003 C CA . SER A 1 126 ? 7.258 -13.578 21.248 1.00 49.92 126 SER A CA 1
ATOM 1004 C C . SER A 1 126 ? 8.353 -14.267 20.448 1.00 43.05 126 SER A C 1
ATOM 1005 O O . SER A 1 126 ? 8.534 -15.484 20.596 1.00 55.12 126 SER A O 1
ATOM 1008 N N . LYS A 1 127 ? 9.077 -13.528 19.610 1.00 40.69 127 LYS A N 1
ATOM 1009 C CA . LYS A 1 127 ? 10.246 -14.055 18.926 1.00 39.53 127 LYS A CA 1
ATOM 1010 C C . LYS A 1 127 ? 11.542 -13.740 19.656 1.00 32.76 127 LYS A C 1
ATOM 1011 O O . LYS A 1 127 ? 12.515 -14.492 19.530 1.00 44.35 127 LYS A O 1
ATOM 1017 N N . GLN A 1 128 ? 11.575 -12.643 20.408 1.00 32.39 128 GLN A N 1
ATOM 1018 C CA . GLN A 1 128 ? 12.665 -12.388 21.336 1.00 51.49 128 GLN A CA 1
ATOM 1019 C C . GLN A 1 128 ? 12.444 -13.190 22.611 1.00 76.14 128 GLN A C 1
ATOM 1020 O O . GLN A 1 128 ? 11.332 -13.245 23.141 1.00 81.09 128 GLN A O 1
ATOM 1026 N N . LEU A 1 129 ? 13.509 -13.806 23.111 1.00 78.48 129 LEU A N 1
ATOM 1027 C CA . LEU A 1 129 ? 13.381 -14.704 24.249 1.00 73.48 129 LEU A CA 1
ATOM 1028 C C . LEU A 1 129 ? 13.249 -13.932 25.554 1.00 59.02 129 LEU A C 1
ATOM 1029 O O . LEU A 1 129 ? 13.806 -12.844 25.713 1.00 57.94 129 LEU A O 1
ATOM 1034 N N . ASN A 1 130 ? 12.511 -14.530 26.496 1.00 54.61 130 ASN A N 1
ATOM 1035 C CA . ASN A 1 130 ? 12.237 -13.985 27.826 1.00 62.98 130 ASN A CA 1
ATOM 1036 C C . ASN A 1 130 ? 11.988 -12.480 27.807 1.00 66.65 130 ASN A C 1
ATOM 1037 O O . ASN A 1 130 ? 12.439 -11.756 28.701 1.00 72.75 130 ASN A O 1
ATOM 1042 N N . ARG A 1 131 ? 11.279 -12.002 26.787 1.00 50.09 131 ARG A N 1
ATOM 1043 C CA . ARG A 1 131 ? 10.837 -10.620 26.714 1.00 29.47 131 ARG A CA 1
ATOM 1044 C C . ARG A 1 131 ? 9.321 -10.498 26.742 1.00 38.21 131 ARG A C 1
ATOM 1045 O O . ARG A 1 131 ? 8.802 -9.376 26.805 1.00 58.54 131 ARG A O 1
ATOM 1053 N N . ILE A 1 132 ? 8.600 -11.623 26.716 1.00 29.90 132 ILE A N 1
ATOM 1054 C CA . ILE A 1 132 ? 7.140 -11.596 26.713 1.00 29.89 132 ILE A CA 1
ATOM 1055 C C . ILE A 1 132 ? 6.617 -11.083 28.048 1.00 41.94 132 ILE A C 1
ATOM 1056 O O . ILE A 1 132 ? 5.664 -10.298 28.103 1.00 46.26 132 ILE A O 1
ATOM 1061 N N . LYS A 1 133 ? 7.217 -11.537 29.149 1.00 42.18 133 LYS A N 1
ATOM 1062 C CA . LYS A 1 133 ? 6.814 -11.057 30.466 1.00 32.64 133 LYS A CA 1
ATOM 1063 C C . LYS A 1 133 ? 7.255 -9.622 30.711 1.00 40.23 133 LYS A C 1
ATOM 1064 O O . LYS A 1 133 ? 6.692 -8.947 31.580 1.00 60.20 133 LYS A O 1
ATOM 1070 N N . CYS A 1 134 ? 8.237 -9.138 29.951 1.00 42.46 134 CYS A N 1
ATOM 1071 C CA . CYS A 1 134 ? 8.659 -7.749 30.064 1.00 44.61 134 CYS A CA 1
ATOM 1072 C C . CYS A 1 134 ? 7.657 -6.799 29.423 1.00 32.95 134 CYS A C 1
ATOM 1073 O O . CYS A 1 134 ? 7.522 -5.654 29.869 1.00 42.87 134 CYS A O 1
ATOM 1076 N N . ALA A 1 135 ? 6.944 -7.261 28.396 1.00 28.15 135 ALA A N 1
ATOM 1077 C CA . ALA A 1 135 ? 5.935 -6.480 27.695 1.00 28.05 135 ALA A CA 1
ATOM 1078 C C . ALA A 1 135 ? 4.522 -6.774 28.182 1.00 30.69 135 ALA A C 1
ATOM 1079 O O . ALA A 1 135 ? 3.558 -6.253 27.610 1.00 28.22 135 ALA A O 1
ATOM 1081 N N . LYS A 1 136 ? 4.381 -7.612 29.210 1.00 28.51 136 LYS A N 1
ATOM 1082 C CA . LYS A 1 136 ? 3.098 -7.889 29.839 1.00 42.40 136 LYS A CA 1
ATOM 1083 C C . LYS A 1 136 ? 3.033 -7.433 31.289 1.00 58.21 136 LYS A C 1
ATOM 1084 O O . LYS A 1 136 ? 1.932 -7.356 31.844 1.00 81.22 136 LYS A O 1
ATOM 1090 N N . VAL A 1 137 ? 4.172 -7.121 31.910 1.00 55.24 137 VAL A N 1
ATOM 1091 C CA . VAL A 1 137 ? 4.207 -6.937 33.359 1.00 39.65 137 VAL A CA 1
ATOM 1092 C C . VAL A 1 137 ? 3.448 -5.674 33.764 1.00 28.46 137 VAL A C 1
ATOM 1093 O O . VAL A 1 137 ? 2.632 -5.695 34.692 1.00 28.81 137 VAL A O 1
ATOM 1097 N N . GLY A 1 138 ? 3.699 -4.562 33.070 1.00 28.05 138 GLY A N 1
ATOM 1098 C CA . GLY A 1 138 ? 3.058 -3.302 33.408 1.00 27.99 138 GLY A CA 1
ATOM 1099 C C . GLY A 1 138 ? 1.617 -3.184 32.964 1.00 28.28 138 GLY A C 1
ATOM 1100 O O . GLY A 1 138 ? 0.859 -2.412 33.559 1.00 28.46 138 GLY A O 1
ATOM 1101 N N . ILE A 1 139 ? 1.223 -3.922 31.927 1.00 28.37 139 ILE A N 1
ATOM 1102 C CA . ILE A 1 139 ? -0.153 -3.881 31.446 1.00 28.63 139 ILE A CA 1
ATOM 1103 C C . ILE A 1 139 ? -1.040 -4.875 32.196 1.00 29.14 139 ILE A C 1
ATOM 1104 O O . ILE A 1 139 ? -2.260 -4.673 32.276 1.00 35.17 139 ILE A O 1
ATOM 1109 N N . VAL A 1 140 ? -0.458 -5.931 32.773 1.00 29.32 140 VAL A N 1
ATOM 1110 C CA . VAL A 1 140 ? -1.215 -6.789 33.681 1.00 29.92 140 VAL A CA 1
ATOM 1111 C C . VAL A 1 140 ? -1.567 -6.028 34.954 1.00 33.40 140 VAL A C 1
ATOM 1112 O O . VAL A 1 140 ? -2.657 -6.203 35.513 1.00 39.13 140 VAL A O 1
ATOM 1116 N N . ALA A 1 141 ? -0.667 -5.160 35.423 1.00 44.52 141 ALA A N 1
ATOM 1117 C CA . ALA A 1 141 ? -0.981 -4.309 36.568 1.00 40.31 141 ALA A CA 1
ATOM 1118 C C . ALA A 1 141 ? -2.147 -3.380 36.260 1.00 35.81 141 ALA A C 1
ATOM 1119 O O . ALA A 1 141 ? -3.037 -3.191 37.098 1.00 42.72 141 ALA A O 1
ATOM 1121 N N . ILE A 1 142 ? -2.153 -2.782 35.067 1.00 32.72 142 ILE A N 1
ATOM 1122 C CA . ILE A 1 142 ? -3.293 -1.975 34.644 1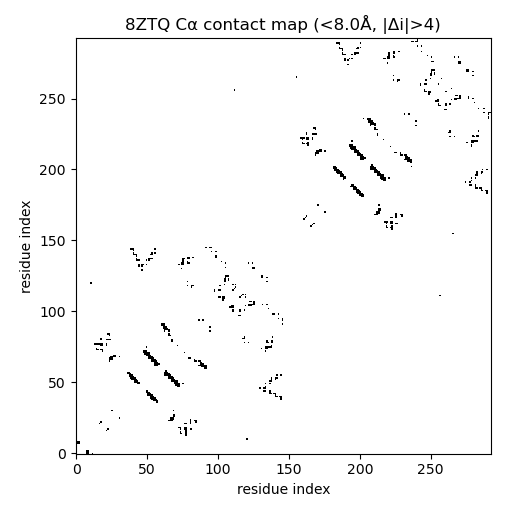.00 33.37 142 ILE A CA 1
ATOM 1123 C C . ILE A 1 142 ? -4.547 -2.834 34.577 1.00 43.56 142 ILE A C 1
ATOM 1124 O O . ILE A 1 142 ? -5.638 -2.404 34.972 1.00 60.82 142 ILE A O 1
ATOM 1129 N N . GLU A 1 143 ? -4.406 -4.070 34.095 1.00 48.98 143 GLU A N 1
ATOM 1130 C CA . GLU A 1 143 ? -5.547 -4.965 33.946 1.00 54.21 143 GLU A CA 1
ATOM 1131 C C . GLU A 1 143 ? -6.268 -5.168 35.274 1.00 54.54 143 GLU A C 1
ATOM 1132 O O . GLU A 1 143 ? -7.499 -5.085 35.350 1.00 60.80 143 GLU A O 1
ATOM 1138 N N . GLN A 1 144 ? -5.507 -5.424 36.341 1.00 57.66 144 GLN A N 1
ATOM 1139 C CA . GLN A 1 144 ? -6.110 -5.578 37.662 1.00 58.24 144 GLN A CA 1
ATOM 1140 C C . GLN A 1 144 ? -6.814 -4.299 38.095 1.00 70.84 144 GLN A C 1
ATOM 1141 O O . GLN A 1 144 ? -7.933 -4.334 38.618 1.00 79.72 144 GLN A O 1
ATOM 1147 N N . LEU A 1 145 ? -6.170 -3.152 37.871 1.00 73.60 145 LEU A N 1
ATOM 1148 C CA . LEU A 1 145 ? -6.715 -1.882 38.337 1.00 70.52 145 LEU A CA 1
ATOM 1149 C C . LEU A 1 145 ? -7.973 -1.469 37.586 1.00 87.59 145 LEU A C 1
ATOM 1150 O O . LEU A 1 145 ? -8.714 -0.610 38.075 1.00 109.51 145 LEU A O 1
ATOM 1155 N N . VAL A 1 146 ? -8.232 -2.050 36.418 1.00 77.98 146 VAL A N 1
ATOM 1156 C CA . VAL A 1 146 ? -9.480 -1.772 35.716 1.00 80.99 146 VAL A CA 1
ATOM 1157 C C . VAL A 1 146 ? -10.602 -2.696 36.186 1.00 91.68 146 VAL A C 1
ATOM 1158 O O . VAL A 1 146 ? -11.761 -2.274 36.261 1.00 93.85 146 VAL A O 1
ATOM 1162 N N . THR A 1 147 ? -10.283 -3.947 36.523 1.00 86.49 147 THR A N 1
ATOM 1163 C CA . THR A 1 147 ? -11.308 -4.866 37.002 1.00 92.70 147 THR A CA 1
ATOM 1164 C C . THR A 1 147 ? -11.518 -4.724 38.506 1.00 99.70 147 THR A C 1
ATOM 1165 O O . THR A 1 147 ? -12.650 -4.542 38.968 1.00 105.51 147 THR A O 1
ATOM 1169 N N . LYS A 1 148 ? -10.441 -4.801 39.279 1.00 101.26 148 LYS A N 1
ATOM 1170 C CA . LYS A 1 148 ? -10.527 -4.719 40.731 1.00 99.39 148 LYS A CA 1
ATOM 1171 C C . LYS A 1 148 ? -9.818 -3.479 41.260 1.00 95.13 148 LYS A C 1
ATOM 1172 O O . LYS A 1 148 ? -8.589 -3.398 41.247 1.00 94.35 148 LYS A O 1
ATOM 1178 N N . PHE B 1 4 ? -11.399 -7.829 -17.473 1.00 58.12 4 PHE B N 1
ATOM 1179 C CA . PHE B 1 4 ? -11.978 -6.753 -16.678 1.00 57.27 4 PHE B CA 1
ATOM 1180 C C . PHE B 1 4 ? -10.984 -6.320 -15.604 1.00 59.73 4 PHE B C 1
ATOM 1181 O O . PHE B 1 4 ? -9.871 -5.899 -15.921 1.00 60.38 4 PHE B O 1
ATOM 1189 N N . SER B 1 5 ? -11.380 -6.419 -14.342 1.00 72.58 5 SER B N 1
ATOM 1190 C CA . SER B 1 5 ? -10.475 -6.205 -13.227 1.00 72.56 5 SER B CA 1
ATOM 1191 C C . SER B 1 5 ? -10.116 -7.567 -12.631 1.00 74.33 5 SER B C 1
ATOM 1192 O O . SER B 1 5 ? -10.215 -8.598 -13.305 1.00 87.39 5 SER B O 1
ATOM 1195 N N . ASP B 1 6 ? -9.703 -7.586 -11.367 1.00 72.60 6 ASP B N 1
ATOM 1196 C CA . ASP B 1 6 ? -9.494 -8.847 -10.671 1.00 66.70 6 ASP B CA 1
ATOM 1197 C C . ASP B 1 6 ? -10.575 -9.151 -9.649 1.00 68.05 6 ASP B C 1
ATOM 1198 O O . ASP B 1 6 ? -10.846 -10.327 -9.389 1.00 71.99 6 ASP B O 1
ATOM 1203 N N . ASP B 1 7 ? -11.209 -8.127 -9.075 1.00 71.86 7 ASP B N 1
ATOM 1204 C CA . ASP B 1 7 ? -12.133 -8.299 -7.958 1.00 65.16 7 ASP B CA 1
ATOM 1205 C C . ASP B 1 7 ? -13.434 -7.553 -8.235 1.00 60.48 7 ASP B C 1
ATOM 1206 O O . ASP B 1 7 ? -13.844 -6.672 -7.482 1.00 77.19 7 ASP B O 1
ATOM 1211 N N . GLU B 1 8 ? -14.094 -7.923 -9.312 1.00 57.94 8 GLU B N 1
ATOM 1212 C CA . GLU B 1 8 ? -15.435 -7.416 -9.579 1.00 43.45 8 GLU B CA 1
ATOM 1213 C C . GLU B 1 8 ? -16.421 -8.528 -9.900 1.00 46.65 8 GLU B C 1
ATOM 1214 O O . GLU B 1 8 ? -17.563 -8.481 -9.438 1.00 39.97 8 GLU B O 1
ATOM 1220 N N . ALA B 1 9 ? -16.012 -9.533 -10.676 1.00 52.85 9 ALA B N 1
ATOM 1221 C CA . ALA B 1 9 ? -16.916 -10.642 -10.957 1.00 52.88 9 ALA B CA 1
ATOM 1222 C C . ALA B 1 9 ? -16.989 -11.627 -9.796 1.00 49.41 9 ALA B C 1
ATOM 1223 O O . ALA B 1 9 ? -18.062 -12.178 -9.526 1.00 44.56 9 ALA B O 1
ATOM 1225 N N . GLN B 1 10 ? -15.874 -11.870 -9.103 1.00 40.21 10 GLN B N 1
ATOM 1226 C CA . GLN B 1 10 ? -15.939 -12.680 -7.893 1.00 44.89 10 GLN B CA 1
ATOM 1227 C C . GLN B 1 10 ? -16.676 -11.942 -6.787 1.00 55.23 10 GLN B C 1
ATOM 1228 O O . GLN B 1 10 ? -17.290 -12.573 -5.920 1.00 66.21 10 GLN B O 1
ATOM 1234 N N . SER B 1 11 ? -16.649 -10.610 -6.819 1.00 51.07 11 SER B N 1
ATOM 1235 C CA . SER B 1 11 ? -17.402 -9.831 -5.845 1.00 48.00 11 SER B CA 1
ATOM 1236 C C . SER B 1 11 ? -18.890 -9.833 -6.177 1.00 49.88 11 SER B C 1
ATOM 1237 O O . SER B 1 11 ? -19.737 -9.892 -5.277 1.00 66.42 11 SER B O 1
ATOM 1240 N N . ARG B 1 12 ? -19.229 -9.790 -7.467 1.00 43.91 12 ARG B N 1
ATOM 1241 C CA . ARG B 1 12 ? -20.626 -9.819 -7.885 1.00 47.00 12 ARG B CA 1
ATOM 1242 C C . ARG B 1 12 ? -21.255 -11.202 -7.768 1.00 57.11 12 ARG B C 1
ATOM 1243 O O . ARG B 1 12 ? -22.481 -11.298 -7.643 1.00 61.56 12 ARG B O 1
ATOM 1251 N N . LYS B 1 13 ? -20.456 -12.272 -7.815 1.00 64.89 13 LYS B N 1
ATOM 1252 C CA . LYS B 1 13 ? -20.999 -13.604 -7.566 1.00 44.19 13 LYS B CA 1
ATOM 1253 C C . LYS B 1 13 ? -21.370 -13.782 -6.101 1.00 32.00 13 LYS B C 1
ATOM 1254 O O . LYS B 1 13 ? -22.344 -14.473 -5.785 1.00 31.47 13 LYS B O 1
ATOM 1260 N N . LEU B 1 14 ? -20.604 -13.168 -5.199 1.00 35.76 14 LEU B N 1
ATOM 1261 C CA . LEU B 1 14 ? -20.902 -13.258 -3.775 1.00 31.28 14 LEU B CA 1
ATOM 1262 C C . LEU B 1 14 ? -22.239 -12.603 -3.452 1.00 46.19 14 LEU B C 1
ATOM 1263 O O . LEU B 1 14 ? -23.060 -13.166 -2.719 1.00 55.79 14 LEU B O 1
ATOM 1268 N N . ILE B 1 15 ? -22.476 -11.407 -3.995 1.00 30.74 15 ILE B N 1
ATOM 1269 C CA . ILE B 1 15 ? -23.727 -10.708 -3.717 1.00 30.32 15 ILE B CA 1
ATOM 1270 C C . ILE B 1 15 ? -24.892 -11.439 -4.366 1.00 42.12 15 ILE B C 1
ATOM 1271 O O . ILE B 1 15 ? -25.977 -11.556 -3.783 1.00 48.90 15 ILE B O 1
ATOM 1276 N N . LEU B 1 16 ? -24.684 -11.950 -5.580 1.00 30.48 16 LEU B N 1
ATOM 1277 C CA . LEU B 1 16 ? -25.756 -12.628 -6.301 1.00 30.34 16 LEU B CA 1
ATOM 1278 C C . LEU B 1 16 ? -26.150 -13.927 -5.612 1.00 42.77 16 LEU B C 1
ATOM 1279 O O . LEU B 1 16 ? -27.340 -14.207 -5.424 1.00 62.16 16 LEU B O 1
ATOM 1284 N N . ASP B 1 17 ? -25.161 -14.737 -5.234 1.00 30.42 17 ASP B N 1
ATOM 1285 C CA . ASP B 1 17 ? -25.455 -16.004 -4.575 1.00 33.37 17 ASP B CA 1
ATOM 1286 C C . ASP B 1 17 ? -26.207 -15.783 -3.268 1.00 41.10 17 ASP B C 1
ATOM 1287 O O . ASP B 1 17 ? -27.267 -16.375 -3.044 1.00 62.03 17 ASP B O 1
ATOM 1292 N N . HIS B 1 18 ? -25.691 -14.909 -2.406 1.00 42.96 18 HIS B N 1
ATOM 1293 C CA . HIS B 1 18 ? -26.306 -14.663 -1.106 1.00 29.68 18 HIS B CA 1
ATOM 1294 C C . HIS B 1 18 ? -27.604 -13.868 -1.188 1.00 29.15 18 HIS B C 1
ATOM 1295 O O . HIS B 1 18 ? -28.195 -13.580 -0.142 1.00 32.83 18 HIS B O 1
ATOM 1302 N N . TYR B 1 19 ? -28.060 -13.508 -2.388 1.00 29.12 19 TYR B N 1
ATOM 1303 C CA . TYR B 1 19 ? -29.337 -12.831 -2.576 1.00 28.84 19 TYR B CA 1
ATOM 1304 C C . TYR B 1 19 ? -30.384 -13.700 -3.252 1.00 28.68 19 TYR B C 1
ATOM 1305 O O . TYR B 1 19 ? -31.566 -13.592 -2.919 1.00 28.42 19 TYR B O 1
ATOM 1314 N N . GLU B 1 20 ? -29.981 -14.561 -4.186 1.00 42.28 20 GLU B N 1
ATOM 1315 C CA . GLU B 1 20 ? -30.903 -15.563 -4.704 1.00 50.38 20 GLU B CA 1
ATOM 1316 C C . GLU B 1 20 ? -30.914 -16.807 -3.823 1.00 43.73 20 GLU B C 1
ATOM 1317 O O . GLU B 1 20 ? -31.963 -17.440 -3.654 1.00 35.01 20 GLU B O 1
ATOM 1323 N N . ILE B 1 21 ? -29.766 -17.169 -3.257 1.00 40.34 21 ILE B N 1
ATOM 1324 C CA . ILE B 1 21 ? -29.656 -18.336 -2.382 1.00 54.33 21 ILE B CA 1
ATOM 1325 C C . ILE B 1 21 ? -29.009 -17.889 -1.075 1.00 49.56 21 ILE B C 1
ATOM 1326 O O . ILE B 1 21 ? -27.793 -18.046 -0.889 1.00 67.10 21 ILE B O 1
ATOM 1331 N N . PRO B 1 22 ? -29.769 -17.300 -0.158 1.00 39.24 22 PRO B N 1
ATOM 1332 C CA . PRO B 1 22 ? -29.196 -16.888 1.124 1.00 34.69 22 PRO B CA 1
ATOM 1333 C C . PRO B 1 22 ? -29.022 -18.074 2.056 1.00 44.87 22 PRO B C 1
ATOM 1334 O O . PRO B 1 22 ? -29.808 -19.024 2.050 1.00 60.48 22 PRO B O 1
ATOM 1338 N N . ASP B 1 23 ? -27.970 -18.006 2.871 1.00 41.67 23 ASP B N 1
ATOM 1339 C CA . ASP B 1 23 ? -27.671 -19.102 3.786 1.00 43.53 23 ASP B CA 1
ATOM 1340 C C . ASP B 1 23 ? -28.568 -19.067 5.018 1.00 38.40 23 ASP B C 1
ATOM 1341 O O . ASP B 1 23 ? -29.204 -20.070 5.361 1.00 39.85 23 ASP B O 1
ATOM 1346 N N . ASN B 1 24 ? -28.635 -17.922 5.698 1.00 39.50 24 ASN B N 1
ATOM 1347 C CA . ASN B 1 24 ? -29.291 -17.837 6.996 1.00 39.07 24 ASN B CA 1
ATOM 1348 C C . ASN B 1 24 ? -30.636 -17.122 6.937 1.00 33.91 24 ASN B C 1
ATOM 1349 O O . ASN B 1 24 ? -31.079 -16.567 7.944 1.00 35.50 24 ASN B O 1
ATOM 1354 N N . LYS B 1 25 ? -31.293 -17.117 5.785 1.00 29.49 25 LYS B N 1
ATOM 1355 C CA . LYS B 1 25 ? -32.629 -16.549 5.699 1.00 29.31 25 LYS B CA 1
ATOM 1356 C C . LYS B 1 25 ? -33.657 -17.585 6.134 1.00 40.40 25 LYS B C 1
ATOM 1357 O O . LYS B 1 25 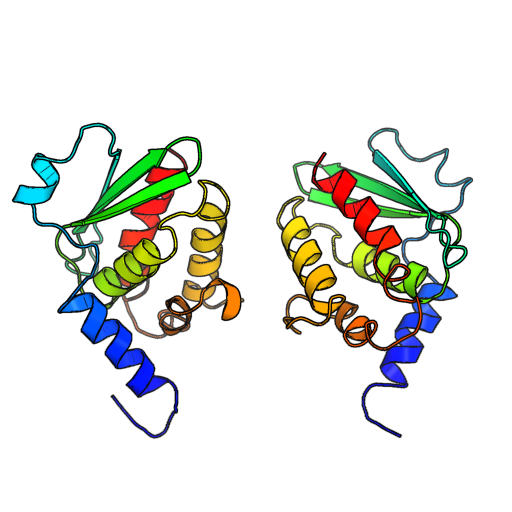? -33.507 -18.780 5.862 1.00 56.12 25 LYS B O 1
ATOM 1363 N N . ILE B 1 26 ? -34.698 -17.127 6.828 1.00 40.34 26 ILE B N 1
ATOM 1364 C CA . ILE B 1 26 ? 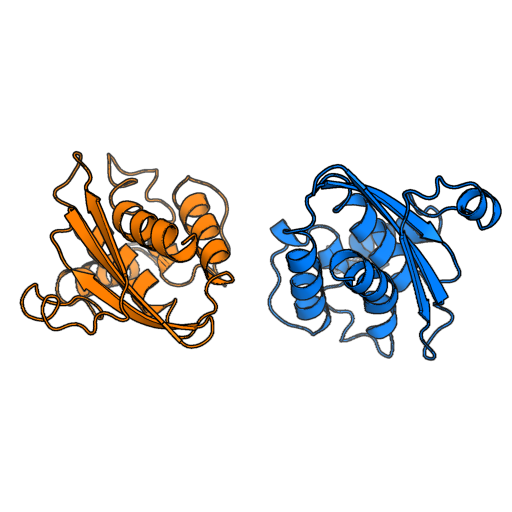-35.794 -17.993 7.237 1.00 32.67 26 ILE B CA 1
ATOM 1365 C C . ILE B 1 26 ? -37.092 -17.417 6.693 1.00 31.03 26 ILE B C 1
ATOM 1366 O O . ILE B 1 26 ? -37.211 -16.219 6.424 1.00 43.01 26 ILE B O 1
ATOM 1371 N N . SER B 1 27 ? -38.071 -18.296 6.525 1.00 30.24 27 SER B N 1
ATOM 1372 C CA . SER B 1 27 ? -39.383 -17.856 6.092 1.00 31.45 27 SER B CA 1
ATOM 1373 C C . SER B 1 27 ? -40.169 -17.288 7.270 1.00 33.51 27 SER B C 1
ATOM 1374 O O . SER B 1 27 ? -39.781 -17.402 8.437 1.00 30.91 27 SER B O 1
ATOM 1377 N N . GLU B 1 28 ? -41.293 -16.662 6.946 1.00 36.15 28 GLU B N 1
ATOM 1378 C CA . GLU B 1 28 ? -42.187 -16.127 7.957 1.00 53.37 28 GLU B CA 1
ATOM 1379 C C . GLU B 1 28 ? -43.092 -17.194 8.545 1.00 63.55 28 GLU B C 1
ATOM 1380 O O . GLU B 1 28 ? -43.875 -16.892 9.450 1.00 88.78 28 GLU B O 1
ATOM 1386 N N . ASP B 1 29 ? -42.997 -18.428 8.058 1.00 55.79 29 ASP B N 1
ATOM 1387 C CA . ASP B 1 29 ? -43.604 -19.562 8.739 1.00 47.96 29 ASP B CA 1
ATOM 1388 C C . ASP B 1 29 ? -42.619 -20.244 9.670 1.00 50.07 29 ASP B C 1
ATOM 1389 O O . ASP B 1 29 ? -43.026 -20.815 10.691 1.00 66.06 29 ASP B O 1
ATOM 1394 N N . GLU B 1 30 ? -41.332 -20.185 9.331 1.00 44.18 30 GLU B N 1
ATOM 1395 C CA . GLU B 1 30 ? -40.262 -20.702 10.169 1.00 47.17 30 GLU B CA 1
ATOM 1396 C C . GLU B 1 30 ? -39.848 -19.734 11.267 1.00 55.80 30 GLU B C 1
ATOM 1397 O O . GLU B 1 30 ? -39.146 -20.140 12.200 1.00 70.93 30 GLU B O 1
ATOM 1403 N N . ALA B 1 31 ? -40.259 -18.471 11.178 1.00 47.13 31 ALA B N 1
ATOM 1404 C CA . ALA B 1 31 ? -39.948 -17.498 12.216 1.00 40.41 31 ALA B CA 1
ATOM 1405 C C . ALA B 1 31 ? -40.980 -17.510 13.334 1.00 41.80 31 ALA B C 1
ATOM 1406 O O . ALA B 1 31 ? -40.627 -17.342 14.507 1.00 43.31 31 ALA B O 1
ATOM 1408 N N . SER B 1 32 ? -42.253 -17.709 12.985 1.00 37.60 32 SER B N 1
ATOM 1409 C CA . SER B 1 32 ? -43.296 -17.804 13.999 1.00 44.11 32 SER B CA 1
ATOM 1410 C C . SER B 1 32 ? -43.068 -18.994 14.922 1.00 62.68 32 SER B C 1
ATOM 1411 O O . SER B 1 32 ? -43.453 -18.952 16.096 1.00 51.66 32 SER B O 1
ATOM 1414 N N . LYS B 1 33 ? -42.446 -20.058 14.412 1.00 61.48 33 LYS B N 1
ATOM 1415 C CA . LYS B 1 33 ? -42.168 -21.257 15.189 1.00 58.03 33 LYS B CA 1
ATOM 1416 C C . LYS B 1 33 ? -40.752 -21.273 15.750 1.00 60.30 33 LYS B C 1
ATOM 1417 O O . LYS B 1 33 ? -40.248 -22.340 16.113 1.00 64.05 33 LYS B O 1
ATOM 1423 N N . LEU B 1 34 ? -40.092 -20.122 15.811 1.00 64.76 34 LEU B N 1
ATOM 1424 C CA . LEU B 1 34 ? -38.804 -20.047 16.480 1.00 60.36 34 LEU B CA 1
ATOM 1425 C C . LEU B 1 34 ? -39.002 -20.050 17.990 1.00 60.31 34 LEU B C 1
ATOM 1426 O O . LEU B 1 34 ? -40.012 -19.562 18.506 1.00 70.91 34 LEU B O 1
ATOM 1431 N N . ASN B 1 35 ? -38.030 -20.619 18.699 1.00 68.56 35 ASN B N 1
ATOM 1432 C CA . ASN B 1 35 ? -38.088 -20.629 20.153 1.00 71.70 35 ASN B CA 1
ATOM 1433 C C . ASN B 1 35 ? -38.082 -19.200 20.679 1.00 76.76 35 ASN B C 1
ATOM 1434 O O . ASN B 1 35 ? -37.388 -18.331 20.148 1.00 95.51 35 ASN B O 1
ATOM 1439 N N . ASP B 1 36 ? -38.865 -18.954 21.729 1.00 80.27 36 ASP B N 1
ATOM 1440 C CA . ASP B 1 36 ? -38.917 -17.609 22.292 1.00 64.37 36 ASP B CA 1
ATOM 1441 C C . ASP B 1 36 ? -37.611 -17.194 22.951 1.00 56.50 36 ASP B C 1
ATOM 1442 O O . ASP B 1 36 ? -37.534 -16.087 23.494 1.00 67.32 36 ASP B O 1
ATOM 1447 N N . ILE B 1 37 ? -36.590 -18.051 22.914 1.00 56.12 37 ILE B N 1
ATOM 1448 C CA . ILE B 1 37 ? -35.261 -17.664 23.360 1.00 76.50 37 ILE B CA 1
ATOM 1449 C C . ILE B 1 37 ? -34.620 -16.681 22.384 1.00 82.30 37 ILE B C 1
ATOM 1450 O O . ILE B 1 37 ? -33.724 -15.919 22.768 1.00 84.41 37 ILE B O 1
ATOM 1455 N N . TYR B 1 38 ? -35.085 -16.647 21.138 1.00 76.67 38 TYR B N 1
ATOM 1456 C CA . TYR B 1 38 ? -34.589 -15.692 20.159 1.00 60.69 38 TYR B CA 1
ATOM 1457 C C . TYR B 1 38 ? -35.109 -14.288 20.460 1.00 58.60 38 TYR B C 1
ATOM 1458 O O . TYR B 1 38 ? -36.146 -14.102 21.103 1.00 61.77 38 TYR B O 1
ATOM 1467 N N . VAL B 1 39 ? -34.369 -13.293 19.978 1.00 52.87 39 VAL B N 1
ATOM 1468 C CA . VAL B 1 39 ? -34.757 -11.892 20.080 1.00 55.89 39 VAL B CA 1
ATOM 1469 C C . VAL B 1 39 ? -34.826 -11.315 18.673 1.00 55.96 39 VAL B C 1
ATOM 1470 O O . VAL B 1 39 ? -34.019 -11.655 17.803 1.00 58.11 39 VAL B O 1
ATOM 1474 N N . SER B 1 40 ? -35.797 -10.433 18.453 1.00 60.94 40 SER B N 1
ATOM 1475 C CA . SER B 1 40 ? -36.074 -9.898 17.131 1.00 33.48 40 SER B CA 1
ATOM 1476 C C . SER B 1 40 ? -35.807 -8.400 17.079 1.00 41.94 40 SER B C 1
ATOM 1477 O O . SER B 1 40 ? -35.865 -7.703 18.097 1.00 41.75 40 SER B O 1
ATOM 1480 N N . PHE B 1 41 ? -35.506 -7.918 15.874 1.00 46.43 41 PHE B N 1
ATOM 1481 C CA . PHE B 1 41 ? -35.471 -6.491 15.582 1.00 49.07 41 PHE B CA 1
ATOM 1482 C C . PHE B 1 41 ? -35.729 -6.297 14.098 1.00 62.91 41 PHE B C 1
ATOM 1483 O O . PHE B 1 41 ? -35.020 -6.866 13.263 1.00 71.37 41 PHE B O 1
ATOM 1491 N N . ASN B 1 42 ? -36.737 -5.492 13.780 1.00 53.07 42 ASN B N 1
ATOM 1492 C CA . ASN B 1 42 ? -37.107 -5.187 12.405 1.00 43.32 42 ASN B CA 1
ATOM 1493 C C . ASN B 1 42 ? -36.714 -3.750 12.097 1.00 56.63 42 ASN B C 1
ATOM 1494 O O . ASN B 1 42 ? -37.151 -2.823 12.786 1.00 64.33 42 ASN B O 1
ATOM 1499 N N . ASN B 1 43 ? -35.884 -3.570 11.074 1.00 50.69 43 ASN B N 1
ATOM 1500 C CA . ASN B 1 43 ? -35.501 -2.248 10.603 1.00 47.23 43 ASN B CA 1
ATOM 1501 C C . ASN B 1 43 ? -35.853 -2.123 9.130 1.00 48.21 43 ASN B C 1
ATOM 1502 O O . ASN B 1 43 ? -35.652 -3.058 8.349 1.00 44.94 43 ASN B O 1
ATOM 1507 N N . ARG B 1 44 ? -36.388 -0.966 8.761 1.00 48.56 44 ARG B N 1
ATOM 1508 C CA . ARG B 1 44 ? -36.857 -0.714 7.409 1.00 42.66 44 ARG B CA 1
AT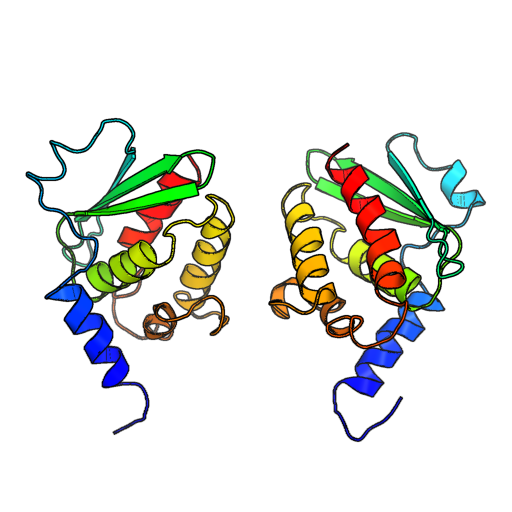OM 1509 C C . ARG B 1 44 ? -36.233 0.571 6.896 1.00 55.48 44 ARG B C 1
ATOM 1510 O O . ARG B 1 44 ? -36.041 1.523 7.657 1.00 34.20 44 ARG B O 1
ATOM 1518 N N . THR B 1 45 ? -35.919 0.597 5.605 1.00 53.16 45 THR B N 1
ATOM 1519 C CA . THR B 1 45 ? -35.453 1.809 4.954 1.00 59.58 45 THR B CA 1
ATOM 1520 C C . THR B 1 45 ? -36.441 2.217 3.870 1.00 55.73 45 THR B C 1
ATOM 1521 O O . THR B 1 45 ? -37.125 1.375 3.279 1.00 64.57 45 THR B O 1
ATOM 1525 N N . ALA B 1 46 ? -36.521 3.521 3.621 1.00 65.08 46 ALA B N 1
ATOM 1526 C CA . ALA B 1 46 ? -37.425 4.060 2.616 1.00 43.39 46 ALA B CA 1
ATOM 1527 C C . ALA B 1 46 ? -36.731 4.351 1.289 1.00 33.08 46 ALA B C 1
ATOM 1528 O O . ALA B 1 46 ? -37.364 4.896 0.381 1.00 46.42 46 ALA B O 1
ATOM 1530 N N . SER B 1 47 ? -35.446 4.012 1.154 1.00 32.78 47 SER B N 1
ATOM 1531 C CA . SER B 1 47 ? -34.755 4.192 -0.117 1.00 32.81 47 SER B CA 1
ATOM 1532 C C . SER B 1 47 ? -34.811 2.955 -1.004 1.00 46.09 47 SER B C 1
ATOM 1533 O O . SER B 1 47 ? -34.625 3.073 -2.220 1.00 62.98 47 SER B O 1
ATOM 1536 N N . CYS B 1 48 ? -35.075 1.783 -0.427 1.00 45.43 48 CYS B N 1
ATOM 1537 C CA . CYS B 1 48 ? -35.205 0.549 -1.190 1.00 35.53 48 CYS B CA 1
ATOM 1538 C C . CYS B 1 48 ? -36.470 -0.185 -0.753 1.00 34.60 48 CYS B C 1
ATOM 1539 O O . CYS B 1 48 ? -37.448 0.448 -0.335 1.00 31.02 48 CYS B O 1
ATOM 1542 N N . ILE B 1 49 ? -36.459 -1.515 -0.818 1.00 44.75 49 ILE B N 1
ATOM 1543 C CA . ILE B 1 49 ? -37.558 -2.326 -0.302 1.00 41.02 49 ILE B CA 1
ATOM 1544 C C . ILE B 1 49 ? -37.114 -3.151 0.907 1.00 29.71 49 ILE B C 1
ATOM 1545 O O . ILE B 1 49 ? -37.772 -4.123 1.270 1.00 29.46 49 ILE B O 1
ATOM 1550 N N . ASP B 1 50 ? -36.009 -2.770 1.536 1.00 42.75 50 ASP B N 1
ATOM 1551 C CA . ASP B 1 50 ? -35.396 -3.576 2.586 1.00 29.72 50 ASP B CA 1
ATOM 1552 C C . ASP B 1 50 ? -36.145 -3.379 3.900 1.00 36.18 50 ASP B C 1
ATOM 1553 O O . ASP B 1 50 ? -36.009 -2.341 4.556 1.00 30.44 50 ASP B O 1
ATOM 1558 N N . ASN B 1 51 ? -36.927 -4.384 4.290 1.00 35.60 51 ASN B N 1
ATOM 1559 C CA . ASN B 1 51 ? -37.598 -4.427 5.587 1.00 30.18 51 ASN B CA 1
ATOM 1560 C C . ASN B 1 51 ? -37.241 -5.783 6.184 1.00 54.59 51 ASN B C 1
ATOM 1561 O O . ASN B 1 51 ? -37.832 -6.804 5.820 1.00 29.70 51 ASN B O 1
ATOM 1566 N N . LEU B 1 52 ? -36.258 -5.791 7.078 1.00 50.92 52 LEU B N 1
ATOM 1567 C CA . LEU B 1 52 ? -35.622 -7.014 7.544 1.00 29.91 52 LEU B CA 1
ATOM 1568 C C . LEU B 1 52 ? -35.882 -7.209 9.028 1.00 30.95 52 LEU B C 1
ATOM 1569 O O . LEU B 1 52 ? -35.703 -6.281 9.821 1.00 34.44 52 LEU B O 1
ATOM 1574 N N . THR B 1 53 ? -36.284 -8.420 9.398 1.00 40.27 53 THR B N 1
ATOM 1575 C CA . THR B 1 53 ? -36.404 -8.810 10.795 1.00 38.13 53 THR B CA 1
ATOM 1576 C C . THR B 1 53 ? -35.252 -9.754 11.116 1.00 31.40 53 THR B C 1
ATOM 1577 O O . THR B 1 53 ? -35.100 -10.797 10.471 1.00 40.45 53 THR B O 1
ATOM 1581 N N . LEU B 1 54 ? -34.428 -9.374 12.083 1.00 44.79 54 LEU B N 1
ATOM 1582 C CA . LEU B 1 54 ? -33.289 -10.178 12.492 1.00 30.86 54 LEU B CA 1
ATOM 1583 C C . LEU B 1 54 ? -33.654 -11.025 13.704 1.00 43.47 54 LEU B C 1
ATOM 1584 O O . LEU B 1 54 ? -34.513 -10.655 14.506 1.00 36.98 54 LEU B O 1
ATOM 1589 N N . TYR B 1 55 ? -32.993 -12.176 13.823 1.00 57.50 55 TYR B N 1
ATOM 1590 C CA . TYR B 1 55 ? -33.236 -13.108 14.921 1.00 53.41 55 TYR B CA 1
ATOM 1591 C C . TYR B 1 55 ? -31.900 -13.611 15.441 1.00 31.94 55 TYR B C 1
ATOM 1592 O O . TYR B 1 55 ? -31.138 -14.230 14.694 1.00 31.60 55 TYR B O 1
ATOM 1601 N N . LEU B 1 56 ? -31.619 -13.348 16.717 1.00 32.41 56 LEU B N 1
ATOM 1602 C CA . LEU B 1 56 ? -30.387 -13.789 17.357 1.00 44.06 56 LEU B CA 1
ATOM 1603 C C . LEU B 1 56 ? -30.707 -14.572 18.621 1.00 41.76 56 LEU B C 1
ATOM 1604 O O . LEU B 1 56 ? -31.679 -14.273 19.321 1.00 40.02 56 LEU B O 1
ATOM 1609 N N . LYS B 1 57 ? -29.871 -15.567 18.911 1.00 47.03 57 LYS B N 1
ATOM 1610 C CA . LYS B 1 57 ? -30.012 -16.420 20.084 1.00 54.06 57 LYS B CA 1
ATOM 1611 C C . LYS B 1 57 ? -28.670 -16.509 20.794 1.00 56.22 57 LYS B C 1
ATOM 1612 O O . LYS B 1 57 ? -27.652 -16.811 20.163 1.00 54.76 57 LYS B O 1
ATOM 1618 N N . GLU B 1 58 ? -28.669 -16.261 22.102 1.00 62.01 58 GLU B N 1
ATOM 1619 C CA . GLU B 1 58 ? -27.445 -16.214 22.893 1.00 65.13 58 GLU B CA 1
ATOM 1620 C C . GLU B 1 58 ? -27.486 -17.289 23.969 1.00 76.35 58 GLU B C 1
ATOM 1621 O O . GLU B 1 58 ? -28.424 -17.333 24.773 1.00 65.15 58 GLU B O 1
ATOM 1627 N N . GLU B 1 59 ? -26.472 -18.152 23.979 1.00 86.62 59 GLU B N 1
ATOM 1628 C CA . GLU B 1 59 ? -26.274 -19.145 25.034 1.00 76.42 59 GLU B CA 1
ATOM 1629 C C . GLU B 1 59 ? -24.885 -18.916 25.622 1.00 80.02 59 GLU B C 1
ATOM 1630 O O . GLU B 1 59 ? -23.876 -19.263 24.999 1.00 68.49 59 GLU B O 1
ATOM 1636 N N . ASN B 1 60 ? -24.849 -18.312 26.815 1.00 81.44 60 ASN B N 1
ATOM 1637 C CA . ASN B 1 60 ? -23.613 -18.025 27.553 1.00 87.23 60 ASN B CA 1
ATOM 1638 C C . ASN B 1 60 ? -22.732 -17.018 26.809 1.00 77.69 60 ASN B C 1
ATOM 1639 O O . ASN B 1 60 ? -21.541 -17.246 26.592 1.00 81.97 60 ASN B O 1
ATOM 1644 N N . GLY B 1 61 ? -23.328 -15.887 26.436 1.00 77.27 61 GLY B N 1
ATOM 1645 C CA . GLY B 1 61 ? -22.583 -14.827 25.786 1.00 71.00 61 GLY B CA 1
ATOM 1646 C C . GLY B 1 61 ? -22.070 -15.169 24.409 1.00 72.55 61 GLY B C 1
ATOM 1647 O O . GLY B 1 61 ? -21.170 -14.493 23.905 1.00 76.98 61 GLY B O 1
ATOM 1648 N N . ILE B 1 62 ? -22.619 -16.206 23.786 1.00 71.70 62 ILE B N 1
ATOM 1649 C CA . ILE B 1 62 ? -22.210 -16.654 22.463 1.00 67.64 62 ILE B CA 1
ATOM 1650 C C . ILE B 1 62 ? -23.435 -16.627 21.563 1.00 71.11 62 ILE B C 1
ATOM 1651 O O . ILE B 1 62 ? -24.496 -17.137 21.942 1.00 76.54 62 ILE B O 1
ATOM 1656 N N . ILE B 1 63 ? -23.297 -16.016 20.389 1.00 74.41 63 ILE B N 1
ATOM 1657 C CA . ILE B 1 63 ? -24.369 -16.005 19.395 1.00 62.98 63 ILE B CA 1
ATOM 1658 C C . ILE B 1 63 ? -24.297 -17.340 18.666 1.00 59.09 63 ILE B C 1
ATOM 1659 O O . ILE B 1 63 ? -23.449 -17.542 17.794 1.00 61.20 63 ILE B O 1
ATOM 1664 N N . VAL B 1 64 ? -25.188 -18.263 19.016 1.00 53.57 64 VAL B N 1
ATOM 1665 C CA . VAL B 1 64 ? -25.099 -19.631 18.514 1.00 66.77 64 VAL B CA 1
ATOM 1666 C C . VAL B 1 64 ? -25.782 -19.781 17.162 1.00 64.99 64 VAL B C 1
ATOM 1667 O O . VAL B 1 64 ? -25.251 -20.434 16.261 1.00 74.88 64 VAL B O 1
ATOM 1671 N N . ASP B 1 65 ? -26.962 -19.196 17.001 1.00 57.83 65 ASP B N 1
ATOM 1672 C CA . ASP B 1 65 ? -27.698 -19.273 15.750 1.00 42.51 65 ASP B CA 1
ATOM 1673 C C . ASP B 1 65 ? -28.186 -17.885 15.387 1.00 56.87 65 ASP B C 1
ATOM 1674 O O . ASP B 1 65 ? -28.796 -17.201 16.214 1.00 67.19 65 ASP B O 1
ATOM 1679 N N . VAL B 1 66 ? -27.914 -17.468 14.158 1.00 56.76 66 VAL B N 1
ATOM 1680 C CA . VAL B 1 66 ? -28.373 -16.187 13.647 1.00 42.30 66 VAL B CA 1
ATOM 1681 C C . VAL B 1 66 ? -29.189 -16.463 12.394 1.00 41.67 66 VAL B C 1
ATOM 1682 O O . VAL B 1 66 ? -28.751 -17.219 11.518 1.00 57.39 66 VAL B O 1
ATOM 1686 N N . LYS B 1 67 ? -30.378 -15.869 12.318 1.00 30.94 67 LYS B N 1
ATOM 1687 C CA . LYS B 1 67 ? -31.253 -15.997 11.161 1.00 30.65 67 LYS B CA 1
ATOM 1688 C C . LYS B 1 67 ? -31.895 -14.643 10.877 1.00 36.71 67 LYS B C 1
ATOM 1689 O O . LYS B 1 67 ? -31.929 -13.760 11.738 1.00 43.84 67 LYS B O 1
ATOM 1695 N N . PHE B 1 68 ? -32.397 -14.482 9.650 1.00 30.99 68 PHE B N 1
ATOM 1696 C CA . PHE B 1 68 ? -33.061 -13.246 9.249 1.00 33.94 68 PHE B CA 1
ATOM 1697 C C . PHE B 1 68 ? -34.168 -13.557 8.249 1.00 45.37 68 PHE B C 1
ATOM 1698 O O . PHE B 1 68 ? -34.171 -14.606 7.600 1.00 29.53 68 PHE B O 1
ATOM 1706 N N . SER B 1 69 ? -35.113 -12.621 8.132 1.00 43.67 69 SER B N 1
ATOM 1707 C CA . SER B 1 69 ? -36.252 -12.741 7.228 1.00 43.69 69 SER B CA 1
ATOM 1708 C C . SER B 1 69 ? -36.539 -11.372 6.617 1.00 40.51 69 SER B C 1
ATOM 1709 O O . SER B 1 69 ? -35.810 -10.402 6.848 1.00 46.74 69 SER B O 1
ATOM 1712 N N . GLY B 1 70 ? -37.598 -11.299 5.813 1.00 33.21 70 GLY B N 1
ATOM 1713 C CA . GLY B 1 70 ? -38.104 -10.044 5.288 1.00 38.64 70 GLY B CA 1
ATOM 1714 C C . GLY B 1 70 ? -37.734 -9.818 3.832 1.00 37.87 70 GLY B C 1
ATOM 1715 O O . GLY B 1 70 ? -37.217 -10.698 3.138 1.00 28.48 70 GLY B O 1
ATOM 1716 N N . ILE B 1 71 ? -38.025 -8.600 3.370 1.00 31.22 71 ILE B N 1
ATOM 1717 C CA . ILE B 1 71 ? -37.701 -8.158 2.018 1.00 28.60 71 ILE B CA 1
ATOM 1718 C C . ILE B 1 71 ? -36.348 -7.466 2.056 1.00 28.73 71 ILE B C 1
ATOM 1719 O O . ILE B 1 71 ? -35.990 -6.834 3.057 1.00 30.39 71 ILE B O 1
ATOM 1724 N N . GLY B 1 72 ? -35.593 -7.587 0.970 1.00 28.58 72 GLY B N 1
ATOM 1725 C CA . GLY B 1 72 ? -34.309 -6.926 0.868 1.00 28.74 72 GLY B CA 1
ATOM 1726 C C . GLY B 1 72 ? -33.729 -7.017 -0.524 1.00 39.04 72 GLY B C 1
ATOM 1727 O O . GLY B 1 72 ? -33.985 -7.986 -1.245 1.00 38.84 72 GLY B O 1
ATOM 1728 N N . CYS B 1 73 ? -32.957 -6.012 -0.921 1.00 47.02 73 CYS B N 1
ATOM 1729 C CA . CYS B 1 73 ? -32.250 -6.062 -2.191 1.00 33.08 73 CYS B CA 1
ATOM 1730 C C . CYS B 1 73 ? -31.035 -6.974 -2.043 1.00 34.75 73 CYS B C 1
ATOM 1731 O O . CYS B 1 73 ? -30.850 -7.651 -1.028 1.00 50.80 73 CYS B O 1
ATOM 1734 N N . ALA B 1 74 ? -30.184 -6.997 -3.066 1.00 29.18 74 ALA B N 1
ATOM 1735 C CA . ALA B 1 74 ? -28.981 -7.822 -3.013 1.00 29.44 74 ALA B CA 1
ATOM 1736 C C . ALA B 1 74 ? -28.018 -7.340 -1.935 1.00 30.65 74 ALA B C 1
ATOM 1737 O O . ALA B 1 74 ? -27.473 -8.148 -1.176 1.00 56.18 74 ALA B O 1
ATOM 1739 N N . ILE B 1 75 ? -27.797 -6.028 -1.853 1.00 29.86 75 ILE B N 1
ATOM 1740 C CA . ILE B 1 75 ? -26.853 -5.488 -0.884 1.00 34.90 75 ILE B CA 1
ATOM 1741 C C . ILE B 1 75 ? -27.374 -5.644 0.536 1.00 33.04 75 ILE B C 1
ATOM 1742 O O . ILE B 1 75 ? -26.587 -5.678 1.489 1.00 29.48 75 ILE B O 1
ATOM 1747 N N . SER B 1 76 ? -28.687 -5.775 0.705 1.00 29.32 76 SER B N 1
ATOM 1748 C CA . SER B 1 76 ? -29.228 -6.060 2.027 1.00 29.20 76 SER B CA 1
ATOM 1749 C C . SER B 1 76 ? -29.134 -7.546 2.348 1.00 28.99 76 SER B C 1
ATOM 1750 O O . SER B 1 76 ? -28.682 -7.927 3.432 1.00 29.74 76 SER B O 1
ATOM 1753 N N . THR B 1 77 ? -29.538 -8.400 1.405 1.00 28.86 77 THR B N 1
ATOM 1754 C CA . THR B 1 77 ? -29.542 -9.834 1.669 1.00 35.41 77 THR B CA 1
ATOM 1755 C C . THR B 1 77 ? -28.127 -10.393 1.764 1.00 35.63 77 THR B C 1
ATOM 1756 O O . THR B 1 77 ? -27.885 -11.327 2.535 1.00 28.90 77 THR B O 1
ATOM 1760 N N . ALA B 1 78 ? -27.179 -9.826 1.016 1.00 29.03 78 ALA B N 1
ATOM 1761 C CA . ALA B 1 78 ? -25.801 -10.305 1.074 1.00 29.21 78 ALA B CA 1
ATOM 1762 C C . ALA B 1 78 ? -25.080 -9.788 2.313 1.00 29.24 78 ALA B C 1
ATOM 1763 O O . ALA B 1 78 ? -24.415 -10.556 3.015 1.00 82.32 78 ALA B O 1
ATOM 1765 N N . SER B 1 79 ? -25.193 -8.489 2.594 1.00 29.26 79 SER B N 1
ATOM 1766 C CA . SER B 1 79 ? -24.540 -7.933 3.774 1.00 29.30 79 SER B CA 1
ATOM 1767 C C . SER B 1 79 ? -25.047 -8.601 5.044 1.00 31.11 79 SER B C 1
ATOM 1768 O O . SER B 1 79 ? -24.256 -8.992 5.909 1.00 38.63 79 SER B O 1
ATOM 1771 N N . THR B 1 80 ? -26.369 -8.744 5.170 1.00 29.13 80 THR B N 1
ATOM 1772 C CA . THR B 1 80 ? -26.931 -9.405 6.343 1.00 32.35 80 THR B CA 1
ATOM 1773 C C . THR B 1 80 ? -26.437 -10.839 6.442 1.00 29.18 80 THR B C 1
ATOM 1774 O O . THR B 1 80 ? -25.886 -11.248 7.469 1.00 40.74 80 THR B O 1
ATOM 1778 N N . ASP B 1 81 ? -26.603 -11.607 5.364 1.00 35.64 81 ASP B N 1
ATOM 1779 C CA . ASP B 1 81 ? -26.308 -13.036 5.393 1.00 36.63 81 ASP B CA 1
ATOM 1780 C C . ASP B 1 81 ? -24.841 -13.294 5.706 1.00 29.42 81 ASP B C 1
ATOM 1781 O O . ASP B 1 81 ? -24.509 -14.110 6.574 1.00 53.73 81 ASP B O 1
ATOM 1786 N N . ILE B 1 82 ? -23.943 -12.614 4.993 1.00 29.43 82 ILE B N 1
ATOM 1787 C CA . ILE B 1 82 ? -22.518 -12.815 5.221 1.00 43.54 82 ILE B CA 1
ATOM 1788 C C . ILE B 1 82 ? -22.134 -12.379 6.630 1.00 54.44 82 ILE B C 1
ATOM 1789 O O . ILE B 1 82 ? -21.345 -13.055 7.304 1.00 73.68 82 ILE B O 1
ATOM 1794 N N . PHE B 1 83 ? -22.697 -11.265 7.108 1.00 35.67 83 PHE B N 1
ATOM 1795 C CA . PHE B 1 83 ? -22.579 -10.915 8.521 1.00 35.42 83 PHE B CA 1
ATOM 1796 C C . PHE B 1 83 ? -23.278 -11.946 9.404 1.00 38.64 83 PHE B C 1
ATOM 1797 O O . PHE B 1 83 ? -22.754 -12.332 10.453 1.00 41.18 83 PHE B O 1
ATOM 1805 N N . CYS B 1 84 ? -24.466 -12.400 8.994 1.00 47.15 84 CYS B N 1
ATOM 1806 C CA . CYS B 1 84 ? -25.210 -13.386 9.777 1.00 39.01 84 CYS B CA 1
ATOM 1807 C C . CYS B 1 84 ? -24.484 -14.721 9.840 1.00 42.57 84 CYS B C 1
ATOM 1808 O O . CYS B 1 84 ? -24.704 -15.502 10.772 1.00 52.21 84 CYS B O 1
ATOM 1811 N N . THR B 1 85 ? -23.613 -14.998 8.870 1.00 50.75 85 THR B N 1
ATOM 1812 C CA . THR B 1 85 ? -22.844 -16.234 8.836 1.00 38.50 85 THR B CA 1
ATOM 1813 C C . THR B 1 85 ? -21.483 -16.105 9.512 1.00 35.21 85 THR B C 1
ATOM 1814 O O . THR B 1 85 ? -20.821 -17.124 9.739 1.00 43.01 85 THR B O 1
ATOM 1818 N N . MET B 1 86 ? -21.048 -14.886 9.845 1.00 30.24 86 MET B N 1
ATOM 1819 C CA . MET B 1 86 ? -19.744 -14.684 10.466 1.00 36.92 86 MET B CA 1
ATOM 1820 C C . MET B 1 86 ? -19.803 -14.437 11.964 1.00 49.12 86 MET B C 1
ATOM 1821 O O . MET B 1 86 ? -18.826 -14.733 12.661 1.00 65.86 86 MET B O 1
ATOM 1826 N N . ILE B 1 87 ? -20.910 -13.907 12.475 1.00 51.60 87 ILE B N 1
ATOM 1827 C CA . ILE B 1 87 ? -21.055 -13.694 13.908 1.00 46.87 87 ILE B CA 1
ATOM 1828 C C . ILE B 1 87 ? -21.504 -14.992 14.564 1.00 59.41 87 ILE B C 1
ATOM 1829 O O . ILE B 1 87 ? -21.822 -15.020 15.757 1.00 71.01 87 ILE B O 1
ATOM 1834 N N . LYS B 1 88 ? -21.532 -16.073 13.785 1.00 58.60 88 LYS B N 1
ATOM 1835 C CA . LYS B 1 88 ? -21.838 -17.387 14.332 1.00 54.25 88 LYS B CA 1
ATOM 1836 C C . LYS B 1 88 ? -20.797 -17.794 15.364 1.00 56.61 88 LYS B C 1
ATOM 1837 O O . LYS B 1 88 ? -19.590 -17.681 15.131 1.00 60.83 88 LYS B O 1
ATOM 1843 N N . ASN B 1 89 ? -21.278 -18.271 16.514 1.00 59.11 89 ASN B N 1
ATOM 1844 C CA . ASN B 1 89 ? -20.420 -18.806 17.571 1.00 63.96 89 ASN B CA 1
ATOM 1845 C C . ASN B 1 89 ? -19.344 -17.809 17.987 1.00 52.91 89 ASN B C 1
ATOM 1846 O O . ASN B 1 89 ? -18.251 -18.191 18.410 1.00 57.46 89 ASN B O 1
ATOM 1851 N N . LYS B 1 90 ? -19.646 -16.524 17.864 1.00 51.23 90 LYS B N 1
ATOM 1852 C CA . LYS B 1 90 ? -18.769 -15.462 18.324 1.00 57.60 90 LYS B CA 1
ATOM 1853 C C . LYS B 1 90 ? -19.342 -14.837 19.588 1.00 76.1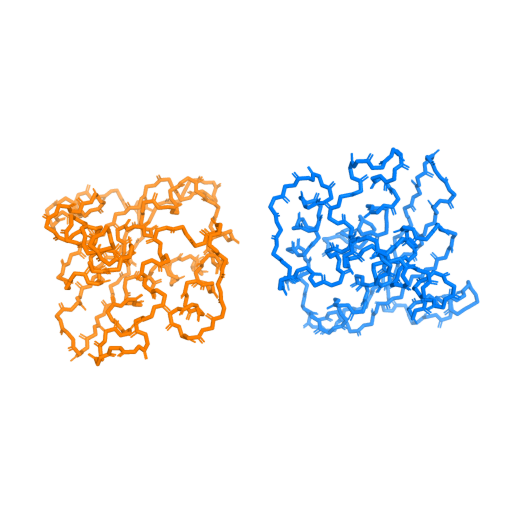3 90 LYS B C 1
ATOM 1854 O O . LYS B 1 90 ? -20.482 -15.097 19.981 1.00 95.73 90 LYS B O 1
ATOM 1860 N N . LYS B 1 91 ? -18.530 -14.003 20.229 1.00 79.46 91 LYS B N 1
ATOM 1861 C CA . LYS B 1 91 ? -18.905 -13.376 21.489 1.00 76.17 91 LYS B CA 1
ATOM 1862 C C . LYS B 1 91 ? -19.673 -12.087 21.223 1.00 57.00 91 LYS B C 1
ATOM 1863 O O . LYS B 1 91 ? -19.281 -11.297 20.360 1.00 63.42 91 LYS B O 1
ATOM 1869 N N . VAL B 1 92 ? -20.755 -11.880 21.981 1.00 48.79 92 VAL B N 1
ATOM 1870 C CA . VAL B 1 92 ? -21.697 -10.773 21.809 1.00 67.06 92 VAL B CA 1
ATOM 1871 C C . VAL B 1 92 ? -20.989 -9.433 21.642 1.00 88.37 92 VAL B C 1
ATOM 1872 O O . VAL B 1 92 ? -21.392 -8.604 20.818 1.00 80.35 92 VAL B O 1
ATOM 1876 N N . ASN B 1 93 ? -19.932 -9.206 22.424 1.00 90.66 93 ASN B N 1
ATOM 1877 C CA . ASN B 1 93 ? -19.232 -7.926 22.412 1.00 88.71 93 ASN B CA 1
ATOM 1878 C C . ASN B 1 93 ? -17.821 -8.040 21.844 1.00 74.79 93 ASN B C 1
ATOM 1879 O O . ASN B 1 93 ? -16.996 -7.142 22.042 1.00 87.72 93 ASN B O 1
ATOM 1884 N N . ASP B 1 94 ? -17.525 -9.135 21.153 1.00 67.96 94 ASP B N 1
ATOM 1885 C CA . ASP B 1 94 ? -16.510 -9.139 20.113 1.00 55.30 94 ASP B CA 1
ATOM 1886 C C . ASP B 1 94 ? -17.134 -8.939 18.744 1.00 64.19 94 ASP B C 1
ATOM 1887 O O . ASP B 1 94 ? -16.419 -8.856 17.744 1.00 74.20 94 ASP B O 1
ATOM 1892 N N . ILE B 1 95 ? -18.459 -8.859 18.693 1.00 69.35 95 ILE B N 1
ATOM 1893 C CA . ILE B 1 95 ? -19.201 -8.615 17.469 1.00 73.07 95 ILE B CA 1
ATOM 1894 C C . ILE B 1 95 ? -19.497 -7.135 17.282 1.00 60.98 95 ILE B C 1
ATOM 1895 O O . ILE B 1 95 ? -19.488 -6.639 16.157 1.00 70.08 95 ILE B O 1
ATOM 1900 N N . SER B 1 96 ? -19.736 -6.406 18.379 1.00 64.04 96 SER B N 1
ATOM 1901 C CA . SER B 1 96 ? -19.908 -4.958 18.294 1.00 74.29 96 SER B CA 1
ATOM 1902 C C . SER B 1 96 ? -18.688 -4.271 17.694 1.00 72.87 96 SER B C 1
ATOM 1903 O O . SER B 1 96 ? -18.804 -3.151 17.187 1.00 67.67 96 SER B O 1
ATOM 1906 N N . ASP B 1 97 ? -17.522 -4.919 17.746 1.00 65.08 97 ASP B N 1
ATOM 1907 C CA . ASP B 1 97 ? -16.325 -4.367 17.125 1.00 78.53 97 ASP B CA 1
ATOM 1908 C C . ASP B 1 97 ? -16.355 -4.571 15.616 1.00 82.57 97 ASP B C 1
ATOM 1909 O O . ASP B 1 97 ? -16.179 -3.622 14.843 1.00 99.10 97 ASP B O 1
ATOM 1914 N N . LEU B 1 98 ? -16.580 -5.814 15.180 1.00 94.91 98 LEU B N 1
ATOM 1915 C CA . LEU B 1 98 ? -16.817 -6.090 13.766 1.00 73.84 98 LEU B CA 1
ATOM 1916 C C . LEU B 1 98 ? -17.942 -5.224 13.204 1.00 60.58 98 LEU B C 1
ATOM 1917 O O . LEU B 1 98 ? -17.995 -4.972 11.994 1.00 63.03 98 LEU B O 1
ATOM 1922 N N . ILE B 1 99 ? -18.835 -4.741 14.067 1.00 64.74 99 ILE B N 1
ATOM 1923 C CA . ILE B 1 99 ? -19.954 -3.927 13.605 1.00 75.63 99 ILE B CA 1
ATOM 1924 C C . ILE B 1 99 ? -19.478 -2.538 13.200 1.00 82.60 99 ILE B C 1
ATOM 1925 O O . ILE B 1 99 ? -19.897 -1.997 12.170 1.00 81.23 99 ILE B O 1
ATOM 1930 N N . ARG B 1 100 ? -18.582 -1.946 13.986 1.00 80.24 100 ARG B N 1
ATOM 1931 C CA . ARG B 1 100 ? -18.127 -0.592 13.711 1.00 66.42 100 ARG B CA 1
ATOM 1932 C C . ARG B 1 100 ? -16.794 -0.556 12.977 1.00 55.32 100 ARG B C 1
ATOM 1933 O O . ARG B 1 100 ? -16.189 0.514 12.861 1.00 68.71 100 ARG B O 1
ATOM 1941 N N . LYS B 1 101 ? -16.326 -1.698 12.482 1.00 45.34 101 LYS B N 1
ATOM 1942 C CA . LYS B 1 101 ? -15.357 -1.737 11.396 1.00 52.99 101 LYS B CA 1
ATOM 1943 C C . LYS B 1 101 ? -16.050 -1.819 10.045 1.00 64.94 101 LYS B C 1
ATOM 1944 O O . LYS B 1 101 ? -15.623 -1.171 9.084 1.00 82.16 101 LYS B O 1
ATOM 1950 N N . TYR B 1 102 ? -17.125 -2.608 9.970 1.00 64.46 102 TYR B N 1
ATOM 1951 C CA . TYR B 1 102 ? -17.958 -2.658 8.774 1.00 48.95 102 TYR B CA 1
ATOM 1952 C C . TYR B 1 102 ? -18.580 -1.295 8.491 1.00 49.92 102 TYR B C 1
ATOM 1953 O O . TYR B 1 102 ? -18.485 -0.767 7.377 1.00 65.88 102 TYR B O 1
ATOM 1962 N N . PHE B 1 103 ? -19.224 -0.706 9.501 1.00 46.86 103 PHE B N 1
ATOM 1963 C CA . PHE B 1 103 ? -19.861 0.593 9.315 1.00 50.01 103 PHE B CA 1
ATOM 1964 C C . PHE B 1 103 ? -18.855 1.697 9.023 1.00 54.91 103 PHE B C 1
ATOM 1965 O O . PHE B 1 103 ? -19.225 2.711 8.424 1.00 59.04 103 PHE B O 1
ATOM 1973 N N . ASN B 1 104 ? -17.596 1.530 9.430 1.00 58.41 104 ASN B N 1
ATOM 1974 C CA . ASN B 1 104 ? -16.582 2.512 9.064 1.00 65.12 104 ASN B CA 1
ATOM 1975 C C . ASN B 1 104 ? -16.080 2.290 7.644 1.00 71.22 104 ASN B C 1
ATOM 1976 O O . ASN B 1 104 ? -15.911 3.253 6.887 1.00 58.34 104 ASN B O 1
ATOM 1981 N N . MET B 1 105 ? -15.841 1.032 7.266 1.00 74.83 105 MET B N 1
ATOM 1982 C CA . MET B 1 105 ? -15.494 0.726 5.882 1.00 62.18 105 MET B CA 1
ATOM 1983 C C . MET B 1 105 ? -16.606 1.157 4.937 1.00 59.79 105 MET B C 1
ATOM 1984 O O . MET B 1 105 ? -16.348 1.748 3.882 1.00 57.25 105 MET B O 1
ATOM 1989 N N . ILE B 1 106 ? -17.856 0.855 5.297 1.00 54.97 106 ILE B N 1
ATOM 1990 C CA . ILE B 1 106 ? -18.994 1.317 4.507 1.00 57.77 106 ILE B CA 1
ATOM 1991 C C . ILE B 1 106 ? -19.001 2.839 4.441 1.00 69.99 106 ILE B C 1
ATOM 1992 O O . ILE B 1 106 ? -19.230 3.430 3.378 1.00 78.73 106 ILE B O 1
ATOM 1997 N N . ASP B 1 107 ? -18.720 3.494 5.564 1.00 64.06 107 ASP B N 1
ATOM 1998 C CA . ASP B 1 107 ? -18.610 4.953 5.615 1.00 74.67 107 ASP B CA 1
ATOM 1999 C C . ASP B 1 107 ? -17.221 5.434 5.206 1.00 79.20 107 ASP B C 1
ATOM 2000 O O . ASP B 1 107 ? -16.604 6.253 5.886 1.00 86.47 107 ASP B O 1
ATOM 2005 N N . GLY B 1 108 ? -16.727 4.918 4.081 1.00 84.51 108 GLY B N 1
ATOM 2006 C CA . GLY B 1 108 ? -15.530 5.423 3.431 1.00 80.63 108 GLY B CA 1
ATOM 2007 C C . GLY B 1 108 ? -14.288 5.583 4.286 1.00 79.47 108 GLY B C 1
ATOM 2008 O O . GLY B 1 108 ? -13.466 6.465 4.021 1.00 87.47 108 GLY B O 1
ATOM 2009 N N . ASP B 1 109 ? -14.128 4.748 5.305 1.00 77.12 109 ASP B N 1
ATOM 2010 C CA . ASP B 1 109 ? -12.935 4.769 6.139 1.00 67.52 109 ASP B CA 1
ATOM 2011 C C . ASP B 1 109 ? -12.087 3.534 5.864 1.00 73.61 109 ASP B C 1
ATOM 2012 O O . ASP B 1 109 ? -12.446 2.665 5.064 1.00 86.99 109 ASP B O 1
ATOM 2017 N N . SER B 1 110 ? -10.942 3.466 6.539 1.00 85.53 110 SER B N 1
ATOM 2018 C CA . SER B 1 110 ? -10.068 2.313 6.402 1.00 85.85 110 SER B CA 1
ATOM 2019 C C . SER B 1 110 ? -10.750 1.063 6.946 1.00 82.40 110 SER B C 1
ATOM 2020 O O . SER B 1 110 ? -11.759 1.125 7.654 1.00 86.46 110 SER B O 1
ATOM 2023 N N . PHE B 1 111 ? -10.181 -0.089 6.607 1.00 87.84 111 PHE B N 1
ATOM 2024 C CA . PHE B 1 111 ? -10.741 -1.347 7.063 1.00 74.14 111 PHE B CA 1
ATOM 2025 C C . PHE B 1 111 ? -9.653 -2.408 7.063 1.00 69.04 111 PHE B C 1
ATOM 2026 O O . PHE B 1 111 ? -8.644 -2.295 6.363 1.00 45.62 111 PHE B O 1
ATOM 2034 N N . ASN B 1 112 ? -9.872 -3.439 7.876 1.00 61.92 112 ASN B N 1
ATOM 2035 C CA . ASN B 1 112 ? -8.955 -4.566 7.998 1.00 71.67 112 ASN B CA 1
ATOM 2036 C C . ASN B 1 112 ? -9.477 -5.702 7.126 1.00 68.49 112 ASN B C 1
ATOM 2037 O O . ASN B 1 112 ? -10.543 -6.262 7.400 1.00 79.96 112 ASN B O 1
ATOM 2042 N N . GLU B 1 113 ? -8.727 -6.048 6.078 1.00 67.93 113 GLU B N 1
ATOM 2043 C CA . GLU B 1 113 ? -9.126 -7.165 5.227 1.00 67.84 113 GLU B CA 1
ATOM 2044 C C . GLU B 1 113 ? -9.073 -8.494 5.968 1.00 71.97 113 GLU B C 1
ATOM 2045 O O . GLU B 1 113 ? -9.607 -9.492 5.471 1.00 76.40 113 GLU B O 1
ATOM 2051 N N . GLU B 1 114 ? -8.447 -8.525 7.145 1.00 77.73 114 GLU B N 1
ATOM 2052 C CA . GLU B 1 114 ? -8.424 -9.731 7.963 1.00 83.20 114 GLU B CA 1
ATOM 2053 C C . GLU B 1 114 ? -9.730 -9.904 8.725 1.00 75.81 114 GLU B C 1
ATOM 2054 O O . GLU B 1 114 ? -10.380 -10.951 8.629 1.00 71.32 114 GLU B O 1
ATOM 2060 N N . GLU B 1 115 ? -10.126 -8.888 9.495 1.00 74.55 115 GLU B N 1
ATOM 2061 C CA . GLU B 1 115 ? -11.364 -8.980 10.262 1.00 74.49 115 GLU B CA 1
ATOM 2062 C C . GLU B 1 115 ? -12.580 -8.859 9.350 1.00 81.03 115 GLU B C 1
ATOM 2063 O O . GLU B 1 115 ? -13.458 -9.729 9.347 1.00 89.28 115 GLU B O 1
ATOM 2069 N N . LEU B 1 116 ? -12.651 -7.786 8.569 1.00 67.68 116 LEU B N 1
ATOM 2070 C CA . LEU B 1 116 ? -13.669 -7.675 7.530 1.00 49.35 116 LEU B CA 1
ATOM 2071 C C . LEU B 1 116 ? -13.252 -8.572 6.372 1.00 54.72 116 LEU B C 1
ATOM 2072 O O . LEU B 1 116 ? -12.370 -8.215 5.586 1.00 76.25 116 LEU B O 1
ATOM 2077 N N . GLN B 1 117 ? -13.868 -9.746 6.275 1.00 34.34 117 GLN B N 1
ATOM 2078 C CA . GLN B 1 117 ? -13.394 -10.758 5.340 1.00 46.47 117 GLN B CA 1
ATOM 2079 C C . GLN B 1 117 ? -14.125 -10.698 4.008 1.00 52.79 117 GLN B C 1
ATOM 2080 O O . GLN B 1 117 ? -13.569 -10.232 3.007 1.00 55.72 117 GLN B O 1
ATOM 2086 N N . TYR B 1 118 ? -15.355 -11.204 3.985 1.00 44.64 118 TYR B N 1
ATOM 2087 C CA . TYR B 1 118 ? -16.222 -11.129 2.820 1.00 52.01 118 TYR B CA 1
ATOM 2088 C C . TYR B 1 118 ? -17.182 -9.958 2.890 1.00 42.07 118 TYR B C 1
ATOM 2089 O O . TYR B 1 118 ? -17.984 -9.774 1.971 1.00 47.53 118 TYR B O 1
ATOM 2098 N N . LEU B 1 119 ? -17.144 -9.189 3.975 1.00 36.30 119 LEU B N 1
ATOM 2099 C CA . LEU B 1 119 ? -17.755 -7.871 3.975 1.00 30.10 119 LEU B CA 1
ATOM 2100 C C . LEU B 1 119 ? -16.898 -6.846 3.252 1.00 59.37 119 LEU B C 1
ATOM 2101 O O . LEU B 1 119 ? -17.355 -5.719 3.033 1.00 67.28 119 LEU B O 1
ATOM 2106 N N . SER B 1 120 ? -15.664 -7.206 2.895 1.00 49.61 120 SER B N 1
ATOM 2107 C CA . SER B 1 120 ? -14.812 -6.298 2.138 1.00 44.46 120 SER B CA 1
ATOM 2108 C C . SER B 1 120 ? -15.356 -6.054 0.736 1.00 49.00 120 SER B C 1
ATOM 2109 O O . SER B 1 120 ? -14.979 -5.071 0.089 1.00 64.23 120 SER B O 1
ATOM 2112 N N . VAL B 1 121 ? -16.253 -6.923 0.261 1.00 48.02 121 VAL B N 1
ATOM 2113 C CA . VAL B 1 121 ? -16.908 -6.706 -1.028 1.00 51.18 121 VAL B CA 1
ATOM 2114 C C . VAL B 1 121 ? -17.650 -5.374 -1.050 1.00 45.61 121 VAL B C 1
ATOM 2115 O O . VAL B 1 121 ? -17.827 -4.770 -2.115 1.00 41.52 121 VAL B O 1
ATOM 2119 N N . PHE B 1 122 ? -18.081 -4.886 0.118 1.00 34.63 122 PHE B N 1
ATOM 2120 C CA . PHE B 1 122 ? -18.804 -3.624 0.238 1.00 42.51 122 PHE B CA 1
ATOM 2121 C C . PHE B 1 122 ? -17.889 -2.444 0.564 1.00 61.89 122 PHE B C 1
ATOM 2122 O O . PHE B 1 122 ? -18.348 -1.454 1.150 1.00 69.22 122 PHE B O 1
ATOM 2130 N N . LYS B 1 123 ? -16.605 -2.512 0.199 1.00 69.90 123 LYS B N 1
ATOM 2131 C CA . LYS B 1 123 ? -15.667 -1.481 0.637 1.00 66.08 123 LYS B CA 1
ATOM 2132 C C . LYS B 1 123 ? -15.859 -0.158 -0.088 1.00 63.82 123 LYS B C 1
ATOM 2133 O O . LYS B 1 123 ? -15.407 0.879 0.412 1.00 73.13 123 LYS B O 1
ATOM 2139 N N . ASN B 1 124 ? -16.511 -0.165 -1.242 1.00 57.59 124 ASN B N 1
ATOM 2140 C CA . ASN B 1 124 ? -16.710 1.035 -2.039 1.00 65.51 124 ASN B CA 1
ATOM 2141 C C . ASN B 1 124 ? -18.183 1.230 -2.352 1.00 83.77 124 ASN B C 1
ATOM 2142 O O . ASN B 1 124 ? -18.561 1.608 -3.464 1.00 102.20 124 ASN B O 1
ATOM 2147 N N . ILE B 1 125 ? -19.034 0.969 -1.358 1.00 73.07 125 ILE B N 1
ATOM 2148 C CA . ILE B 1 125 ? -20.463 1.196 -1.528 1.00 69.45 125 ILE B CA 1
ATOM 2149 C C . ILE B 1 125 ? -20.778 2.678 -1.401 1.00 69.58 125 ILE B C 1
ATOM 2150 O O . ILE B 1 125 ? -21.741 3.172 -2.002 1.00 35.53 125 ILE B O 1
ATOM 2155 N N . SER B 1 126 ? -19.943 3.421 -0.676 1.00 68.71 126 SER B N 1
ATOM 2156 C CA . SER B 1 126 ? -20.136 4.852 -0.475 1.00 64.53 126 SER B CA 1
ATOM 2157 C C . SER B 1 126 ? -19.905 5.633 -1.766 1.00 60.82 126 SER B C 1
ATOM 2158 O O . SER B 1 126 ? -19.885 6.868 -1.759 1.00 75.54 126 SER B O 1
ATOM 2161 N N . LYS B 1 127 ? -19.732 4.912 -2.874 1.00 44.06 127 LYS B N 1
ATOM 2162 C CA . LYS B 1 127 ? -19.585 5.483 -4.206 1.00 47.29 127 LYS B CA 1
ATOM 2163 C C . LYS B 1 127 ? -20.781 5.175 -5.098 1.00 35.32 127 LYS B C 1
ATOM 2164 O O . LYS B 1 127 ? -20.778 5.544 -6.278 1.00 54.78 127 LYS B O 1
ATOM 2170 N N . GLN B 1 128 ? -21.795 4.499 -4.568 1.00 35.19 128 GLN B N 1
ATOM 2171 C CA . GLN B 1 128 ? -23.011 4.187 -5.302 1.00 58.77 128 GLN B CA 1
ATOM 2172 C C . GLN B 1 128 ? -24.174 5.003 -4.756 1.00 78.08 128 GLN B C 1
ATOM 2173 O O . GLN B 1 128 ? -24.171 5.416 -3.594 1.00 86.85 128 GLN B O 1
ATOM 2179 N N . LEU B 1 129 ? -25.177 5.218 -5.602 1.00 74.04 129 LEU B N 1
ATOM 2180 C CA . LEU B 1 129 ? -26.310 6.074 -5.267 1.00 65.44 129 LEU B CA 1
ATOM 2181 C C . LEU B 1 129 ? -27.299 5.286 -4.417 1.00 60.01 129 LEU B C 1
ATOM 2182 O O . LEU B 1 129 ? -27.994 4.396 -4.911 1.00 72.69 129 LEU B O 1
ATOM 2187 N N . ASN B 1 130 ? -27.342 5.612 -3.124 1.00 46.53 130 ASN B N 1
ATOM 2188 C CA . ASN B 1 130 ? -28.361 5.121 -2.194 1.00 60.76 130 ASN B CA 1
ATOM 2189 C C . ASN B 1 130 ? -28.280 3.610 -1.985 1.00 61.44 130 ASN B C 1
ATOM 2190 O O . ASN B 1 130 ? -29.300 2.940 -1.826 1.00 74.56 130 ASN B O 1
ATOM 2195 N N . ARG B 1 131 ? -27.065 3.068 -1.977 1.00 54.51 131 ARG B N 1
ATOM 2196 C CA . ARG B 1 131 ? -26.840 1.692 -1.560 1.00 37.80 131 ARG B CA 1
ATOM 2197 C C . ARG B 1 131 ? -26.128 1.621 -0.217 1.00 35.98 131 ARG B C 1
ATOM 2198 O O . ARG B 1 131 ? -25.774 0.527 0.234 1.00 52.41 131 ARG B O 1
ATOM 2206 N N . ILE B 1 132 ? -25.915 2.767 0.433 1.00 34.87 132 ILE B N 1
ATOM 2207 C CA . ILE B 1 132 ? -25.236 2.789 1.724 1.00 39.31 132 ILE B CA 1
ATOM 2208 C C . ILE B 1 132 ? -26.159 2.299 2.833 1.00 31.65 132 ILE B C 1
ATOM 2209 O O . ILE B 1 132 ? -25.717 1.596 3.750 1.00 49.50 132 ILE B O 1
ATOM 2214 N N . LYS B 1 133 ? -27.440 2.653 2.777 1.00 31.80 133 LYS B N 1
ATOM 2215 C CA . LYS B 1 133 ? -28.422 2.190 3.749 1.00 38.25 133 LYS B CA 1
ATOM 2216 C C . LYS B 1 133 ? -29.022 0.837 3.378 1.00 38.48 133 LYS B C 1
ATOM 2217 O O . LYS B 1 133 ? -29.828 0.295 4.144 1.00 42.76 133 LYS B O 1
ATOM 2223 N N . CYS B 1 134 ? -28.643 0.277 2.230 1.00 47.32 134 CYS B N 1
ATOM 2224 C CA . CYS B 1 134 ? -28.919 -1.121 1.933 1.00 39.90 134 CYS B CA 1
ATOM 2225 C C . CYS B 1 134 ? -27.879 -2.042 2.549 1.00 30.16 134 CYS B C 1
ATOM 2226 O O . CYS B 1 134 ? -28.193 -3.188 2.897 1.00 29.91 134 CYS B O 1
ATOM 2229 N N . ALA B 1 135 ? -26.652 -1.545 2.695 1.00 30.33 135 ALA B N 1
ATOM 2230 C CA . ALA B 1 135 ? -25.546 -2.250 3.321 1.00 30.15 135 ALA B CA 1
ATOM 2231 C C . ALA B 1 135 ? -25.478 -2.017 4.823 1.00 30.14 135 ALA B C 1
ATOM 2232 O O . ALA B 1 135 ? -24.522 -2.463 5.464 1.00 30.03 135 ALA B O 1
ATOM 2234 N N . LYS B 1 136 ? -26.458 -1.318 5.395 1.00 30.33 136 LYS B N 1
ATOM 2235 C CA . LYS B 1 136 ? -26.465 -1.034 6.820 1.00 32.76 136 LYS B CA 1
ATOM 2236 C C . LYS B 1 136 ? -27.741 -1.458 7.535 1.00 45.93 136 LYS B C 1
ATOM 2237 O O . LYS B 1 136 ? -27.720 -1.568 8.765 1.00 44.42 136 LYS B O 1
ATOM 2243 N N . VAL B 1 137 ? -28.836 -1.715 6.815 1.00 55.90 137 VAL B N 1
ATOM 2244 C CA . VAL B 1 137 ? -30.138 -1.868 7.461 1.00 30.51 137 VAL B CA 1
ATOM 2245 C C . VAL B 1 137 ? -30.180 -3.138 8.307 1.00 30.31 137 VAL B C 1
ATOM 2246 O O . VAL B 1 137 ? -30.585 -3.112 9.475 1.00 36.07 137 VAL B O 1
ATOM 2250 N N . GLY B 1 138 ? -29.766 -4.266 7.728 1.00 29.94 138 GLY B N 1
ATOM 2251 C CA . GLY B 1 138 ? -29.795 -5.521 8.460 1.00 29.83 138 GLY B CA 1
ATOM 2252 C C . GLY B 1 138 ? -28.748 -5.608 9.553 1.00 29.92 138 GLY B C 1
ATOM 2253 O O . GLY B 1 138 ? -28.961 -6.274 10.572 1.00 36.35 138 GLY B O 1
ATOM 2254 N N . ILE B 1 139 ? -27.607 -4.943 9.362 1.00 29.90 139 ILE B N 1
ATOM 2255 C CA . ILE B 1 139 ? -26.564 -4.934 10.381 1.00 29.96 139 ILE B CA 1
ATOM 2256 C C . ILE B 1 139 ? -26.863 -3.912 11.475 1.00 30.32 139 ILE B C 1
ATOM 2257 O O . ILE B 1 139 ? -26.408 -4.080 12.614 1.00 33.48 139 ILE B O 1
ATOM 2262 N N . VAL B 1 140 ? -27.628 -2.857 11.167 1.00 30.56 140 VAL B N 1
ATOM 2263 C CA . VAL B 1 140 ? -28.125 -1.968 12.217 1.00 33.79 140 VAL B CA 1
ATOM 2264 C C . VAL B 1 140 ? -29.051 -2.731 13.157 1.00 47.27 140 VAL B C 1
ATOM 2265 O O . VAL B 1 140 ? -29.026 -2.534 14.378 1.00 54.34 140 VAL B O 1
ATOM 2269 N N . ALA B 1 141 ? -29.878 -3.624 12.602 1.00 43.06 141 ALA B N 1
ATOM 2270 C CA . ALA B 1 141 ? -30.770 -4.426 13.436 1.00 54.45 141 ALA B CA 1
ATOM 2271 C C . ALA B 1 141 ? -29.986 -5.383 14.326 1.00 41.19 141 ALA B C 1
ATOM 2272 O O . ALA B 1 141 ? -30.342 -5.587 15.493 1.00 52.46 141 ALA B O 1
ATOM 2274 N N . ILE B 1 142 ? -28.924 -5.986 13.789 1.00 30.86 142 ILE B N 1
ATOM 2275 C CA . ILE B 1 142 ? -28.064 -6.841 14.602 1.00 37.67 142 ILE B CA 1
ATOM 2276 C C . ILE B 1 142 ? -27.479 -6.052 15.769 1.00 60.84 142 ILE B C 1
ATOM 2277 O O . ILE B 1 142 ? -27.404 -6.553 16.898 1.00 77.68 142 ILE B O 1
ATOM 2282 N N . GLU B 1 143 ? -27.089 -4.797 15.524 1.00 58.04 143 GLU B N 1
ATOM 2283 C CA . GLU B 1 143 ? -26.472 -3.984 16.572 1.00 65.83 143 GLU B CA 1
ATOM 2284 C C . GLU B 1 143 ? -27.425 -3.781 17.744 1.00 50.61 143 GLU B C 1
ATOM 2285 O O . GLU B 1 143 ? -27.045 -3.961 18.907 1.00 45.31 143 GLU B O 1
ATOM 2291 N N . GLN B 1 144 ? -28.674 -3.409 17.454 1.00 62.31 144 GLN B N 1
ATOM 2292 C CA . GLN B 1 144 ? -29.647 -3.171 18.516 1.00 59.67 144 GLN B CA 1
ATOM 2293 C C . GLN B 1 144 ? -29.764 -4.382 19.430 1.00 68.28 144 GLN B C 1
ATOM 2294 O O . GLN B 1 144 ? -29.873 -4.250 20.654 1.00 78.71 144 GLN B O 1
ATOM 2300 N N . LEU B 1 145 ? -29.713 -5.578 18.844 1.00 70.81 145 LEU B N 1
ATOM 2301 C CA . LEU B 1 145 ? -29.840 -6.794 19.634 1.00 66.06 145 LEU B CA 1
ATOM 2302 C C . LEU B 1 145 ? -28.567 -7.105 20.410 1.00 76.21 145 LEU B C 1
ATOM 2303 O O . LEU B 1 145 ? -28.638 -7.718 21.481 1.00 92.48 145 LEU B O 1
ATOM 2308 N N . VAL B 1 146 ? -27.400 -6.695 19.907 1.00 70.96 146 VAL B N 1
ATOM 2309 C CA . VAL B 1 146 ? -26.181 -6.987 20.658 1.00 67.69 146 VAL B CA 1
ATOM 2310 C C . VAL B 1 146 ? -25.965 -5.959 21.763 1.00 83.43 146 VAL B C 1
ATOM 2311 O O . VAL B 1 146 ? -25.324 -6.261 22.776 1.00 72.67 146 VAL B O 1
ATOM 2315 N N . THR B 1 147 ? -26.480 -4.737 21.595 1.00 85.55 147 THR B N 1
ATOM 2316 C CA . THR B 1 147 ? -26.452 -3.778 22.695 1.00 91.10 147 THR B CA 1
ATOM 2317 C C . THR B 1 147 ? -27.409 -4.200 23.801 1.00 87.18 147 THR B C 1
ATOM 2318 O O . THR B 1 147 ? -27.115 -4.018 24.988 1.00 82.77 147 THR B O 1
ATOM 2322 N N . LYS B 1 148 ? -28.556 -4.761 23.430 1.00 95.18 148 LYS B N 1
ATOM 2323 C CA . LYS B 1 148 ? -29.493 -5.334 24.389 1.00 93.10 148 LYS B CA 1
ATOM 2324 C C . LYS B 1 148 ? -28.866 -6.532 25.095 1.00 92.94 148 LYS B C 1
ATOM 2325 O O . LYS B 1 148 ? -29.230 -6.874 26.221 1.00 94.00 148 LYS B O 1
#

Nearest PDB structures (foldseek):
  8ztq-assembly2_B  TM=1.002E+00  e=1.277E-24  Mycoplasmoides pneumoniae 19294
  2qq4-assembly2_D  TM=9.131E-01  e=4.490E-10  Thermus thermophilus
  6a6g-assembly1_D  TM=9.162E-01  e=1.738E-09  Fervidobacterium islandicum
  6a6f-assembly1_B  TM=9.397E-01  e=3.827E-09  Fervidobacterium islandicum
  6a6g-assembly1_C  TM=9.104E-01  e=2.460E-08  Fervidobacterium islandicum

Organism: Malacoplasma penetrans (strain HF-2) (NCBI:txid272633)